Protein AF-A0A7X6UE21-F1 (afdb_monomer)

pLDDT: mean 79.79, std 15.11, range [31.31, 94.75]

Mean predicted aligned error: 18.23 Å

Secondary structure (DSSP, 8-state):
-HHHHHHHT-----TT----HHHHHHHHTT-S-GGGT-SSPPPTTS-BTTTTBSPPPPHHHHHHTT------S-------TT----S-------HHHHHHHHT----HHHHHHHHHHHHHHHHHHGGGGGS--TTS---S-SS-----PPPP--PPPPPHHHHHTT-SSEETTEE-------

Radius of gyration: 27.95 Å; Cα contacts (8 Å, |Δi|>4): 60; chains: 1; bounding box: 53×53×71 Å

Sequence (182 aa):
GFMLKAFQYGAPPHGGFAFGLDRLVMILAAQPSLRDVIAFPKIKDASDPMTDAPSLVDRQQLDELGIRLVTEPDSPKTTGPADRPQGRRLVEIDLKKLEAQSRLSLSPDEEAKARGQLSELIALAGALDAVDTGDTPPVFSSSDARNIHLTDRDDRPPTIEEIFRNAPAERDGFFLVPPVVE

Foldseek 3Di:
DVVVVVCVVPDPPCVPPCCDPLNVVCVVVVPPDSVVRDPFDQDPVRATPVVRPPDDDDPVVCVVVVHDDPDDPDDPPDDPLPDDPPDQPQDDDDVVVVCVVVVHDDDPVRSVVCVVVVNVVVVVVSVCVPDDCSPPDDDPDPDDDDDDDDDDDPDDDDDLCRVCVPQPDDDPSDRDDDDDDD

Structure (mmCIF, N/CA/C/O backbone):
data_AF-A0A7X6UE21-F1
#
_entry.id   AF-A0A7X6UE21-F1
#
loop_
_atom_site.group_PDB
_atom_site.id
_atom_site.type_symbol
_atom_site.label_atom_id
_atom_site.label_alt_id
_atom_site.label_comp_id
_atom_site.label_asym_id
_atom_site.label_entity_id
_atom_site.label_seq_id
_atom_site.pdbx_PDB_ins_code
_atom_site.Cartn_x
_atom_site.Cartn_y
_atom_site.Cartn_z
_atom_site.occupancy
_atom_site.B_iso_or_equiv
_atom_site.auth_seq_id
_atom_site.auth_comp_id
_atom_site.auth_asym_id
_atom_site.auth_atom_id
_atom_site.pdbx_PDB_model_num
ATOM 1 N N . GLY A 1 1 ? -10.586 17.238 -23.800 1.00 62.84 1 GLY A N 1
ATOM 2 C CA . GLY A 1 1 ? -10.022 16.197 -24.689 1.00 62.84 1 GLY A CA 1
ATOM 3 C C . GLY A 1 1 ? -10.967 15.884 -25.839 1.00 62.84 1 GLY A C 1
ATOM 4 O O . GLY A 1 1 ? -12.177 16.005 -25.662 1.00 62.84 1 GLY A O 1
ATOM 5 N N . PHE A 1 2 ? -10.437 15.492 -27.005 1.00 70.44 2 PHE A N 1
ATOM 6 C CA . PHE A 1 2 ? -11.232 15.227 -28.218 1.00 70.44 2 PHE A CA 1
ATOM 7 C C . PHE A 1 2 ? -12.314 14.151 -28.003 1.00 70.44 2 PHE A C 1
ATOM 9 O O . PHE A 1 2 ? -13.421 14.290 -28.510 1.00 70.44 2 PHE A O 1
ATOM 16 N N . MET A 1 3 ? -12.027 13.133 -27.184 1.00 70.25 3 MET A N 1
ATOM 17 C CA . MET A 1 3 ? -12.947 12.031 -26.888 1.00 70.25 3 MET A CA 1
ATOM 18 C C . MET A 1 3 ? -14.175 12.486 -26.082 1.00 70.25 3 MET A C 1
ATOM 20 O O . MET A 1 3 ? -15.297 12.122 -26.412 1.00 70.25 3 MET A O 1
ATOM 24 N N . LEU A 1 4 ? -13.993 13.358 -25.081 1.00 74.12 4 LEU A N 1
ATOM 25 C CA . LEU A 1 4 ? -15.108 13.952 -24.325 1.00 74.12 4 LEU A CA 1
ATOM 26 C C . LEU A 1 4 ? -15.981 14.841 -25.214 1.00 74.12 4 LEU A C 1
ATOM 28 O O . LEU A 1 4 ? -17.200 14.838 -25.082 1.00 74.12 4 LEU A O 1
ATOM 32 N N . LYS A 1 5 ? -15.365 15.570 -26.153 1.00 75.44 5 LYS A N 1
ATOM 33 C CA . LYS A 1 5 ? -16.096 16.357 -27.151 1.00 75.44 5 LYS A CA 1
ATOM 34 C C . LYS A 1 5 ? -16.856 15.453 -28.128 1.00 75.44 5 LYS A C 1
ATOM 36 O O . LYS A 1 5 ? -17.990 15.759 -28.459 1.00 75.44 5 LYS A O 1
ATOM 41 N N . ALA A 1 6 ? -16.277 14.321 -28.537 1.00 76.69 6 ALA A N 1
ATOM 42 C CA . ALA A 1 6 ? -16.954 13.321 -29.363 1.00 76.69 6 ALA A CA 1
ATOM 43 C C . ALA A 1 6 ? -18.191 12.739 -28.656 1.00 76.69 6 ALA A C 1
ATOM 45 O O . ALA A 1 6 ? -19.251 12.645 -29.265 1.00 76.69 6 ALA A O 1
ATOM 46 N N . PHE A 1 7 ? -18.095 12.446 -27.354 1.00 77.75 7 PHE A N 1
ATOM 47 C CA . PHE A 1 7 ? -19.234 11.963 -26.568 1.00 77.75 7 PHE A CA 1
ATOM 48 C C . PHE A 1 7 ? -20.366 12.988 -26.409 1.00 77.75 7 PHE A C 1
ATOM 50 O O . PHE A 1 7 ? -21.515 12.579 -26.259 1.00 77.75 7 PHE A O 1
ATOM 57 N N . GLN A 1 8 ? -20.093 14.295 -26.507 1.00 82.50 8 GLN A N 1
ATOM 58 C CA . GLN A 1 8 ? -21.149 15.322 -26.528 1.00 82.50 8 GLN A CA 1
ATOM 59 C C . GLN A 1 8 ? -22.037 15.232 -27.778 1.00 82.50 8 GLN A C 1
ATOM 61 O O . GLN A 1 8 ? -23.197 15.628 -27.723 1.00 82.50 8 GLN A O 1
ATOM 66 N N . TYR A 1 9 ? -21.527 14.680 -28.885 1.00 81.06 9 TYR A N 1
ATOM 67 C CA . TYR A 1 9 ? -22.322 14.397 -30.087 1.00 81.06 9 TYR A CA 1
ATOM 68 C C . TYR A 1 9 ? -23.107 13.075 -29.989 1.00 81.06 9 TYR A C 1
ATOM 70 O O . TYR A 1 9 ? -23.819 12.714 -30.923 1.00 81.06 9 TYR A O 1
ATOM 78 N N . GLY A 1 10 ? -23.008 12.376 -28.853 1.00 79.38 10 GLY A N 1
ATOM 79 C CA . GLY A 1 10 ? -23.628 11.081 -28.605 1.00 79.38 10 GLY A CA 1
ATOM 80 C C . GLY A 1 10 ? -22.694 9.916 -28.927 1.00 79.38 10 GLY A C 1
ATOM 81 O O . GLY A 1 10 ? -21.949 9.929 -29.907 1.00 79.38 10 GLY A O 1
ATOM 82 N N . ALA A 1 11 ? -22.741 8.877 -28.091 1.00 75.88 11 ALA A N 1
ATOM 83 C CA . ALA A 1 11 ? -22.113 7.607 -28.428 1.00 75.88 11 ALA A CA 1
ATOM 84 C C . ALA A 1 11 ? -22.918 6.941 -29.561 1.00 75.88 11 ALA A C 1
ATOM 86 O O . ALA A 1 11 ? -24.151 6.908 -29.483 1.00 75.88 11 ALA A O 1
ATOM 87 N N . PRO A 1 12 ? -22.267 6.399 -30.607 1.00 69.94 12 PRO A N 1
ATOM 88 C CA . PRO A 1 12 ? -22.976 5.650 -31.636 1.00 69.94 12 PRO A CA 1
ATOM 89 C C . PRO A 1 12 ? -23.734 4.476 -30.993 1.00 69.94 12 PRO A C 1
ATOM 91 O O . PRO A 1 12 ? -23.240 3.916 -30.009 1.00 69.94 12 PRO A O 1
ATOM 94 N N . PRO A 1 13 ? -24.913 4.084 -31.513 1.00 69.06 13 PRO A N 1
ATOM 95 C CA . PRO A 1 13 ? -25.720 3.002 -30.955 1.00 69.06 13 PRO A CA 1
ATOM 96 C C . PRO A 1 13 ? -24.996 1.662 -31.133 1.00 69.06 13 PRO A C 1
ATOM 98 O O . PRO A 1 13 ? -25.223 0.925 -32.087 1.00 69.06 13 PRO A O 1
ATOM 101 N N . HIS A 1 14 ? -24.083 1.358 -30.214 1.00 72.12 14 HIS A N 1
ATOM 102 C CA . HIS A 1 14 ? -23.234 0.173 -30.273 1.00 72.12 14 HIS A CA 1
ATOM 103 C C . HIS A 1 14 ? -23.894 -1.048 -29.616 1.00 72.12 14 HIS A C 1
ATOM 105 O O . HIS A 1 14 ? -23.356 -2.146 -29.699 1.00 72.12 14 HIS A O 1
ATOM 111 N N . GLY A 1 15 ? -25.041 -0.886 -28.938 1.00 70.56 15 GLY A N 1
ATOM 112 C CA . GLY A 1 15 ? -25.796 -1.997 -28.336 1.00 70.56 15 GLY A CA 1
ATOM 113 C C . GLY A 1 15 ? -24.999 -2.822 -27.317 1.00 70.56 15 GLY A C 1
ATOM 114 O O . GLY A 1 15 ? -25.263 -4.004 -27.148 1.00 70.56 15 GLY A O 1
ATOM 115 N N . GLY A 1 16 ? -23.983 -2.223 -26.686 1.00 72.75 16 GLY A N 1
ATOM 116 C CA . GLY A 1 16 ? -23.025 -2.923 -25.817 1.00 72.75 16 GLY A CA 1
ATOM 117 C C . GLY A 1 16 ? -21.858 -3.618 -26.538 1.00 72.75 16 GLY A C 1
ATOM 118 O O . GLY A 1 16 ? -20.953 -4.110 -25.875 1.00 72.75 16 GLY A O 1
ATOM 119 N N . PHE A 1 17 ? -21.812 -3.604 -27.873 1.00 71.50 17 PHE A N 1
ATOM 120 C CA . PHE A 1 17 ? -20.770 -4.254 -28.672 1.00 71.50 17 PHE A CA 1
ATOM 121 C C . PHE A 1 17 ? -19.771 -3.244 -29.253 1.00 71.50 17 PHE A C 1
ATOM 123 O O . PHE A 1 17 ? -20.050 -2.548 -30.226 1.00 71.50 17 PHE A O 1
ATOM 130 N N . ALA A 1 18 ? -18.562 -3.191 -28.691 1.00 72.94 18 ALA A N 1
ATOM 131 C CA . ALA A 1 18 ? -17.463 -2.373 -29.204 1.00 72.94 18 ALA A CA 1
ATOM 132 C C . ALA A 1 18 ? -16.534 -3.202 -30.114 1.00 72.94 18 ALA A C 1
ATOM 134 O O . ALA A 1 18 ? -15.452 -3.616 -29.705 1.00 72.94 18 ALA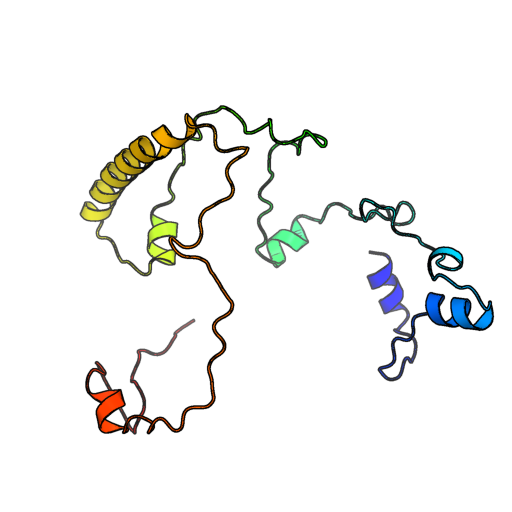 A O 1
ATO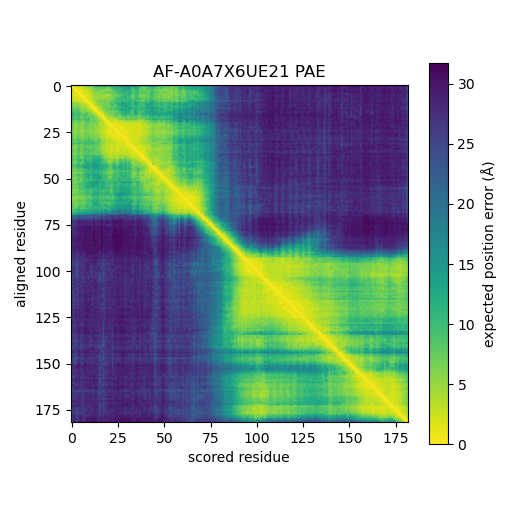M 135 N N . PHE A 1 19 ? -16.952 -3.466 -31.359 1.00 71.94 19 PHE A N 1
ATOM 136 C CA . PHE A 1 19 ? -16.143 -4.243 -32.318 1.00 71.94 19 PHE A CA 1
ATOM 137 C C . PHE A 1 19 ? -14.890 -3.492 -32.810 1.00 71.94 19 PHE A C 1
ATOM 139 O O . PHE A 1 19 ? -13.914 -4.126 -33.210 1.00 71.94 19 PHE A O 1
ATOM 146 N N . GLY A 1 20 ? -14.885 -2.158 -32.714 1.00 81.38 20 GLY A N 1
ATOM 147 C CA . GLY A 1 20 ? -13.799 -1.286 -33.170 1.00 81.38 20 GLY A CA 1
ATOM 148 C C . GLY A 1 20 ? -13.824 -1.087 -34.688 1.00 81.38 20 GLY A C 1
ATOM 149 O O . GLY A 1 20 ? -13.786 -2.053 -35.449 1.00 81.38 20 GLY A O 1
ATOM 150 N N . LEU A 1 21 ? -13.877 0.170 -35.139 1.00 81.56 21 LEU A N 1
ATOM 151 C CA . LEU A 1 21 ? -13.934 0.505 -36.566 1.00 81.56 21 LEU A CA 1
ATOM 152 C C . LEU A 1 21 ? -12.722 -0.050 -37.324 1.00 81.56 21 LEU A C 1
ATOM 154 O O . LEU A 1 21 ? -12.889 -0.667 -38.371 1.00 81.56 21 LEU A O 1
ATOM 158 N N . ASP A 1 22 ? -11.523 0.085 -36.756 1.00 86.62 22 ASP A N 1
ATOM 159 C CA . ASP A 1 22 ? -10.284 -0.391 -37.376 1.00 86.62 22 ASP A CA 1
ATOM 160 C C . ASP A 1 22 ? -10.307 -1.911 -37.593 1.00 86.62 22 ASP A C 1
ATOM 162 O O . ASP A 1 22 ? -9.859 -2.399 -38.625 1.00 86.62 22 ASP A O 1
ATOM 166 N N . ARG A 1 23 ? -10.897 -2.679 -36.662 1.00 86.25 23 ARG A N 1
ATOM 167 C CA . ARG A 1 23 ? -11.044 -4.138 -36.805 1.00 86.25 23 ARG A CA 1
ATOM 168 C C . ARG A 1 23 ? -12.065 -4.515 -37.871 1.00 86.25 23 ARG A C 1
ATOM 170 O O . ARG A 1 23 ? -11.826 -5.465 -38.611 1.00 86.25 23 ARG A O 1
ATOM 177 N N . LEU A 1 24 ? -13.175 -3.782 -37.971 1.00 87.12 24 LEU A N 1
ATOM 178 C CA . LEU A 1 24 ? -14.147 -3.990 -39.045 1.00 87.12 24 LEU A CA 1
ATOM 179 C C . LEU A 1 24 ? -13.498 -3.731 -40.412 1.00 87.12 24 LEU A C 1
ATOM 181 O O . LEU A 1 24 ? -13.612 -4.559 -41.311 1.00 87.12 24 LEU A O 1
ATOM 185 N N . VAL A 1 25 ? -12.764 -2.625 -40.547 1.00 89.62 25 VAL A N 1
ATOM 186 C CA . VAL A 1 25 ? -12.040 -2.278 -41.777 1.00 89.62 25 VAL A CA 1
ATOM 187 C C . VAL A 1 25 ? -10.955 -3.309 -42.094 1.00 89.62 25 VAL A C 1
ATOM 189 O O . VAL A 1 25 ? -10.839 -3.710 -43.246 1.00 89.62 25 VAL A O 1
ATOM 192 N N . MET A 1 26 ? -10.222 -3.809 -41.093 1.00 93.31 26 MET A N 1
ATOM 193 C CA . MET A 1 26 ? -9.223 -4.874 -41.263 1.00 93.31 26 MET A CA 1
ATOM 194 C C . MET A 1 26 ? -9.822 -6.123 -41.917 1.00 93.31 26 MET A C 1
ATOM 196 O O . MET A 1 26 ? -9.246 -6.668 -42.857 1.00 93.31 26 MET A O 1
ATOM 200 N N . ILE A 1 27 ? -10.994 -6.552 -41.434 1.00 90.50 27 ILE A N 1
ATOM 201 C CA . ILE A 1 27 ? -11.711 -7.723 -41.951 1.00 90.50 27 ILE A CA 1
ATOM 202 C C . ILE A 1 27 ? -12.214 -7.454 -43.373 1.00 90.50 27 ILE A C 1
ATOM 204 O O . ILE A 1 27 ? -12.014 -8.285 -44.255 1.00 90.50 27 ILE A O 1
ATOM 208 N N . LEU A 1 28 ? -12.824 -6.288 -43.613 1.00 92.75 28 LEU A N 1
ATOM 209 C CA . LEU A 1 28 ? -13.344 -5.910 -44.933 1.00 92.75 28 LEU A CA 1
ATOM 210 C C . LEU A 1 28 ? -12.234 -5.763 -45.985 1.00 92.75 28 LEU A C 1
ATOM 212 O O . LEU A 1 28 ? -12.444 -6.099 -47.147 1.00 92.75 28 LEU A O 1
ATOM 216 N N . ALA A 1 29 ? -11.057 -5.288 -45.580 1.00 92.94 29 ALA A N 1
ATOM 217 C CA . ALA A 1 29 ? -9.889 -5.116 -46.437 1.00 92.94 29 ALA A CA 1
ATOM 218 C C . ALA A 1 29 ? -8.984 -6.363 -46.495 1.00 92.94 29 ALA A C 1
ATOM 220 O O . ALA A 1 29 ? -7.933 -6.312 -47.133 1.00 92.94 29 ALA A O 1
ATOM 221 N N . ALA A 1 30 ? -9.360 -7.461 -45.826 1.00 92.62 30 ALA A N 1
ATOM 222 C CA . ALA A 1 30 ? -8.589 -8.704 -45.728 1.00 92.62 30 ALA A CA 1
ATOM 223 C C . ALA A 1 30 ? -7.114 -8.497 -45.321 1.00 92.62 30 ALA A C 1
ATOM 225 O O . ALA A 1 30 ? -6.215 -9.164 -45.836 1.00 92.62 30 ALA A O 1
ATOM 226 N N . GLN A 1 31 ? -6.856 -7.556 -44.408 1.00 93.81 31 GLN A N 1
ATOM 227 C CA . GLN A 1 31 ? -5.501 -7.258 -43.944 1.00 93.81 31 GLN A CA 1
ATOM 228 C C . GLN A 1 31 ? -5.096 -8.178 -42.780 1.00 93.81 31 GLN A C 1
ATOM 230 O O . GLN A 1 31 ? -5.911 -8.442 -41.892 1.00 93.81 31 GLN A O 1
ATOM 235 N N . PRO A 1 32 ? -3.842 -8.667 -42.747 1.00 89.44 32 PRO A N 1
ATOM 236 C CA . PRO A 1 32 ? -3.374 -9.602 -41.721 1.00 89.44 32 PRO A CA 1
ATOM 237 C C . PRO A 1 32 ? -3.089 -8.927 -40.372 1.00 89.44 32 PRO A C 1
ATOM 239 O O . PRO A 1 32 ? -2.986 -9.610 -39.353 1.00 89.44 32 PRO A O 1
ATOM 242 N N . SER A 1 33 ? -2.939 -7.600 -40.346 1.00 88.50 33 SER A N 1
ATOM 243 C CA . SER A 1 33 ? -2.590 -6.843 -39.150 1.00 88.50 33 SER A CA 1
ATOM 244 C C . SER A 1 33 ? -3.396 -5.550 -39.047 1.00 88.50 33 SER A C 1
ATOM 246 O O . SER A 1 33 ? -3.567 -4.802 -40.006 1.00 88.50 33 SER A O 1
ATOM 248 N N . LEU A 1 34 ? -3.834 -5.242 -37.824 1.00 86.31 34 LEU A N 1
ATOM 249 C CA . LEU A 1 34 ? -4.568 -4.014 -37.508 1.00 86.31 34 LEU A CA 1
ATOM 250 C C . LEU A 1 34 ? -3.719 -2.760 -37.762 1.00 86.31 34 LEU A C 1
ATOM 252 O O . LEU A 1 34 ? -4.257 -1.692 -38.037 1.00 86.31 34 LEU A O 1
ATOM 256 N N . ARG A 1 35 ? -2.386 -2.892 -37.689 1.00 84.31 35 ARG A N 1
ATOM 257 C CA . ARG A 1 35 ? -1.446 -1.789 -37.945 1.00 84.31 35 ARG A CA 1
ATOM 258 C C . ARG A 1 35 ? -1.521 -1.270 -39.379 1.00 84.31 35 ARG A C 1
ATOM 260 O O . ARG A 1 35 ? -1.150 -0.126 -39.601 1.00 84.31 35 ARG A O 1
ATOM 267 N N . ASP A 1 36 ? -2.017 -2.085 -40.306 1.00 83.44 36 ASP A N 1
ATOM 268 C CA . ASP A 1 36 ? -2.088 -1.742 -41.728 1.00 83.44 36 ASP A CA 1
ATOM 269 C C . ASP A 1 36 ? -3.354 -0.937 -42.067 1.00 83.44 36 ASP A C 1
ATOM 271 O O . ASP A 1 36 ? -3.475 -0.402 -43.166 1.00 83.44 36 ASP A O 1
ATOM 275 N N . VAL A 1 37 ? -4.301 -0.839 -41.125 1.00 86.06 37 VAL A N 1
ATOM 276 C CA . VAL A 1 37 ? -5.589 -0.149 -41.311 1.00 86.06 37 VAL A CA 1
ATOM 277 C C . VAL A 1 37 ? -5.902 0.896 -40.242 1.00 86.06 37 VAL A C 1
ATOM 279 O O . VAL A 1 37 ? -6.820 1.690 -40.432 1.00 86.06 37 VAL A O 1
ATOM 282 N N . ILE A 1 38 ? -5.174 0.905 -39.121 1.00 85.81 38 ILE A N 1
ATOM 283 C CA . ILE A 1 38 ? -5.408 1.865 -38.042 1.00 85.81 38 ILE A CA 1
ATOM 284 C C . ILE A 1 38 ? -5.076 3.284 -38.510 1.00 85.81 38 ILE A C 1
ATOM 286 O O . ILE A 1 38 ? -3.954 3.576 -38.921 1.00 85.81 38 ILE A O 1
ATOM 290 N N . ALA A 1 39 ? -6.052 4.186 -38.419 1.00 76.62 39 ALA A N 1
ATOM 291 C CA . ALA A 1 39 ? -5.863 5.573 -38.850 1.00 76.62 39 ALA A CA 1
ATOM 292 C C . ALA A 1 39 ? -4.928 6.362 -37.911 1.00 76.62 39 ALA A C 1
ATOM 294 O O . ALA A 1 39 ? -4.247 7.288 -38.347 1.00 76.62 39 ALA A O 1
ATOM 295 N N . PHE A 1 40 ? -4.878 5.975 -36.629 1.00 75.25 40 PHE A N 1
ATOM 296 C CA . PHE A 1 40 ? -4.103 6.641 -35.576 1.00 75.25 40 PHE A CA 1
ATOM 297 C C . PHE A 1 40 ? -3.194 5.634 -34.850 1.00 75.25 40 PHE A C 1
ATOM 299 O O . PHE A 1 40 ? -3.551 5.109 -33.790 1.00 75.25 40 PHE A O 1
ATOM 306 N N . PRO A 1 41 ? -2.034 5.281 -35.430 1.00 73.06 41 PRO A N 1
ATOM 307 C CA . PRO A 1 41 ? -1.123 4.332 -34.812 1.00 73.06 41 PRO A CA 1
ATOM 308 C C . PRO A 1 41 ? -0.432 4.957 -33.596 1.00 73.06 41 PRO A C 1
ATOM 310 O O . PRO A 1 41 ? 0.266 5.964 -33.707 1.00 73.06 41 PRO A O 1
ATOM 313 N N . LYS A 1 42 ? -0.545 4.301 -32.438 1.00 78.00 42 LYS A N 1
ATOM 314 C CA . LYS A 1 42 ? 0.367 4.566 -31.319 1.00 78.00 42 LYS A CA 1
ATOM 315 C C . LYS A 1 42 ? 1.772 4.105 -31.695 1.00 78.00 42 LYS A C 1
ATOM 317 O O . LYS A 1 42 ? 1.951 2.969 -32.146 1.00 78.00 42 LYS A O 1
ATOM 322 N N . ILE A 1 43 ? 2.762 4.973 -31.504 1.00 80.44 43 ILE A N 1
ATOM 323 C CA . ILE A 1 43 ? 4.165 4.605 -31.707 1.00 80.44 43 ILE A CA 1
ATOM 324 C C . ILE A 1 43 ? 4.664 3.730 -30.549 1.00 80.44 43 ILE A C 1
ATOM 326 O O . ILE A 1 43 ? 3.968 3.541 -29.550 1.00 80.44 43 ILE A O 1
ATOM 330 N N . LYS A 1 44 ? 5.852 3.130 -30.703 1.00 75.69 44 LYS A N 1
ATOM 331 C CA . LYS A 1 44 ? 6.407 2.157 -29.739 1.00 75.69 44 LYS A CA 1
ATOM 332 C C . LYS A 1 44 ? 6.490 2.699 -28.309 1.00 75.69 44 LYS A C 1
ATOM 334 O O . LYS A 1 44 ? 6.333 1.923 -27.375 1.00 75.69 44 LYS A O 1
ATOM 339 N N . ASP A 1 45 ? 6.626 4.012 -28.168 1.00 77.62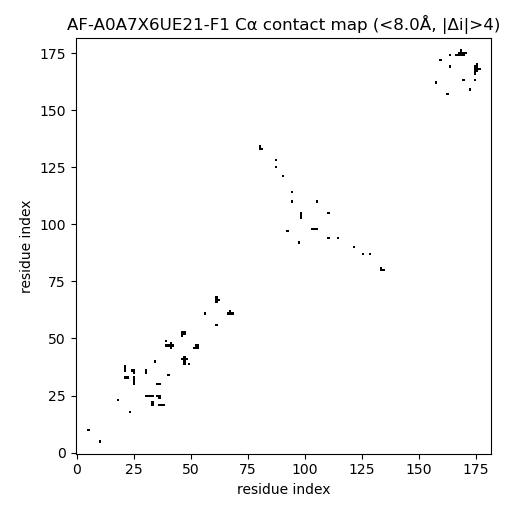 45 ASP A N 1
ATOM 340 C CA . ASP A 1 45 ? 6.711 4.705 -26.882 1.00 77.62 45 ASP A CA 1
ATOM 341 C C . ASP A 1 45 ? 5.322 5.087 -26.324 1.00 77.62 45 ASP A C 1
ATOM 343 O O . ASP A 1 45 ? 5.195 5.974 -25.486 1.00 77.62 45 ASP A O 1
ATOM 347 N N . ALA A 1 46 ? 4.258 4.434 -26.812 1.00 76.25 46 ALA A N 1
ATOM 348 C CA . ALA A 1 46 ? 2.846 4.613 -26.446 1.00 76.25 46 ALA A CA 1
ATOM 349 C C . ALA A 1 46 ? 2.241 6.006 -26.711 1.00 76.25 46 ALA A C 1
ATOM 351 O O . ALA A 1 46 ? 1.042 6.219 -26.459 1.00 76.25 46 ALA A O 1
ATOM 352 N N . SER A 1 47 ? 3.025 6.922 -27.276 1.00 78.88 47 SER A N 1
ATOM 353 C CA . SER A 1 47 ? 2.567 8.233 -27.706 1.00 78.88 47 SER A CA 1
ATOM 354 C C . SER A 1 47 ? 1.776 8.171 -29.015 1.00 78.88 47 SER A C 1
ATOM 356 O O . SER A 1 47 ? 1.920 7.261 -29.836 1.00 78.88 47 SER A O 1
ATOM 358 N N . ASP A 1 48 ? 0.868 9.125 -29.171 1.00 77.75 48 ASP A N 1
ATOM 359 C CA . ASP A 1 48 ? 0.060 9.343 -30.364 1.00 77.75 48 ASP A CA 1
ATOM 360 C C . ASP A 1 48 ? 0.354 10.759 -30.893 1.00 77.75 48 ASP A C 1
ATOM 362 O O . ASP A 1 48 ? -0.151 11.737 -30.332 1.00 77.75 48 ASP A O 1
ATOM 366 N N . PRO A 1 49 ? 1.170 10.881 -31.959 1.00 72.44 49 PRO A N 1
ATOM 367 C CA . PRO A 1 49 ? 1.573 12.170 -32.523 1.00 72.44 49 PRO A CA 1
ATOM 368 C C . PRO A 1 49 ? 0.408 13.019 -33.044 1.00 72.44 49 PRO A C 1
ATOM 370 O O . PRO A 1 49 ? 0.543 14.233 -33.158 1.00 72.44 49 PRO A O 1
ATOM 373 N N . MET A 1 50 ? -0.729 12.400 -33.380 1.00 74.00 50 MET A N 1
ATOM 374 C CA . MET A 1 50 ? -1.889 13.108 -33.930 1.00 74.00 50 MET A CA 1
ATOM 375 C C . MET A 1 50 ? -2.743 13.764 -32.845 1.00 74.00 50 MET A C 1
ATOM 377 O O . MET A 1 50 ? -3.480 14.708 -33.132 1.00 74.00 50 MET A O 1
ATOM 381 N N . THR A 1 51 ? -2.664 13.267 -31.608 1.00 73.00 51 THR A N 1
ATOM 382 C CA . THR A 1 51 ? -3.443 13.774 -30.470 1.00 73.00 51 THR A CA 1
ATOM 383 C C . THR A 1 51 ? -2.582 14.389 -29.367 1.00 73.00 51 THR A C 1
ATOM 385 O O . THR A 1 51 ? -3.134 14.788 -28.342 1.00 73.00 51 THR A O 1
ATOM 388 N N . ASP A 1 52 ? -1.264 14.488 -29.586 1.00 71.81 52 ASP A N 1
ATOM 389 C CA . ASP A 1 52 ? -0.263 14.955 -28.612 1.00 71.81 52 ASP A CA 1
ATOM 390 C C . ASP A 1 52 ? -0.402 14.242 -27.253 1.00 71.81 52 ASP A C 1
ATOM 392 O O . ASP A 1 52 ? -0.316 14.831 -26.176 1.00 71.81 52 ASP A O 1
ATOM 396 N N . ALA A 1 53 ? -0.711 12.941 -27.312 1.00 78.69 53 ALA A N 1
ATOM 397 C CA . ALA A 1 53 ? -0.894 12.100 -26.139 1.00 78.69 53 ALA A CA 1
ATOM 398 C C . ALA A 1 53 ? 0.372 11.262 -25.883 1.00 78.69 53 ALA A C 1
ATOM 400 O O . ALA A 1 53 ? 0.918 10.706 -26.838 1.00 78.69 53 ALA A O 1
ATOM 401 N N . PRO A 1 54 ? 0.807 11.069 -24.624 1.00 75.75 54 PRO A N 1
ATOM 402 C CA . PRO A 1 54 ? 0.204 11.594 -23.400 1.00 75.75 54 PRO A CA 1
ATOM 403 C C . PRO A 1 54 ? 0.442 13.103 -23.235 1.00 75.75 54 PRO A C 1
ATOM 405 O O . PRO A 1 54 ? 1.570 13.571 -23.343 1.00 75.75 54 PRO A O 1
ATOM 408 N N . SER A 1 55 ? -0.621 13.848 -22.926 1.00 77.38 55 SER A N 1
ATOM 409 C CA . SER A 1 55 ? -0.547 15.278 -22.621 1.00 77.38 55 SER A CA 1
ATOM 410 C C . SER A 1 55 ? -0.416 15.505 -21.114 1.00 77.38 55 SER A C 1
ATOM 412 O O . SER A 1 55 ? -0.818 14.659 -20.310 1.00 77.38 55 SER A O 1
ATOM 414 N N . LEU A 1 56 ? 0.073 16.681 -20.715 1.00 78.62 56 LEU A N 1
ATOM 415 C CA . LEU A 1 56 ? 0.044 17.106 -19.313 1.00 78.62 56 LEU A CA 1
ATOM 416 C C . LEU A 1 56 ? -1.407 17.202 -18.808 1.00 78.62 56 LEU A C 1
ATOM 418 O O . LEU A 1 56 ? -2.292 17.680 -19.521 1.00 78.62 56 LEU A O 1
ATOM 422 N N . VAL A 1 57 ? -1.643 16.726 -17.584 1.00 84.31 57 VAL A N 1
ATOM 423 C CA . VAL A 1 57 ? -2.945 16.807 -16.903 1.00 84.31 57 VAL A CA 1
ATOM 424 C C . VAL A 1 57 ? -3.058 18.160 -16.201 1.00 84.31 57 VAL A C 1
ATOM 426 O O . VAL A 1 57 ? -2.076 18.651 -15.641 1.00 84.31 57 VAL A O 1
ATOM 429 N N . ASP A 1 58 ? -4.244 18.766 -16.231 1.00 83.19 58 ASP A N 1
ATOM 430 C CA . ASP A 1 58 ? -4.484 20.042 -15.558 1.00 83.19 58 ASP A CA 1
ATOM 431 C C . ASP A 1 58 ? -4.475 19.889 -14.026 1.00 83.19 58 ASP A C 1
ATOM 433 O O . ASP A 1 58 ? -4.927 18.880 -13.479 1.00 83.19 58 ASP A O 1
ATOM 437 N N . ARG A 1 59 ? -3.986 20.913 -13.317 1.00 83.44 59 ARG A N 1
ATOM 438 C CA . ARG A 1 59 ? -3.882 20.909 -11.849 1.00 83.44 59 ARG A CA 1
ATOM 439 C C . ARG A 1 59 ? -5.237 20.769 -11.176 1.00 83.44 59 ARG A C 1
ATOM 441 O O . ARG A 1 59 ? -5.344 20.023 -10.213 1.00 83.44 59 ARG A O 1
ATOM 448 N N . GLN A 1 60 ? -6.268 21.406 -11.725 1.00 85.44 60 GLN A N 1
ATOM 449 C CA . GLN A 1 60 ? -7.615 21.314 -11.173 1.00 85.44 60 GLN A CA 1
ATOM 450 C C . GLN A 1 60 ? -8.111 19.857 -11.120 1.00 85.44 60 GLN A C 1
ATOM 452 O O . GLN A 1 60 ? -8.670 19.433 -10.114 1.00 85.44 60 GLN A O 1
ATOM 457 N N . GLN A 1 61 ? -7.844 19.062 -12.163 1.00 83.56 61 GLN A N 1
ATOM 458 C CA . GLN A 1 61 ? -8.242 17.650 -12.205 1.00 83.56 61 GLN A CA 1
ATOM 459 C C . GLN A 1 61 ? -7.458 16.795 -11.203 1.00 83.56 61 GLN A C 1
ATOM 461 O O . GLN A 1 61 ? -7.984 15.828 -10.657 1.00 83.56 61 GLN A O 1
ATOM 466 N N . LEU A 1 62 ? -6.191 17.139 -10.967 1.00 87.81 62 LEU A N 1
ATOM 467 C CA . LEU A 1 62 ? -5.346 16.467 -9.981 1.00 87.81 62 LEU A CA 1
ATOM 468 C C . LEU A 1 62 ? -5.820 16.758 -8.555 1.00 87.81 62 LEU A C 1
ATOM 470 O O . LEU A 1 62 ? -5.907 15.835 -7.746 1.00 87.81 62 LEU A O 1
ATOM 474 N N . ASP A 1 63 ? -6.185 18.010 -8.277 1.00 86.94 63 ASP A N 1
ATOM 475 C CA . ASP A 1 63 ? -6.716 18.439 -6.983 1.00 86.94 63 ASP A CA 1
ATOM 476 C C . ASP A 1 63 ? -8.077 17.787 -6.690 1.00 86.94 63 ASP A C 1
ATOM 478 O O . ASP A 1 63 ? -8.279 17.261 -5.596 1.00 86.94 63 ASP A O 1
ATOM 482 N N . GLU A 1 64 ? -8.979 17.737 -7.677 1.00 86.81 64 GLU A N 1
ATOM 483 C CA . GLU A 1 64 ? -10.280 17.055 -7.571 1.00 86.81 64 GLU A CA 1
ATOM 484 C C . GLU A 1 64 ? -10.137 15.559 -7.249 1.00 86.81 64 GLU A C 1
ATOM 486 O O . GLU A 1 64 ? -10.921 15.006 -6.479 1.00 86.81 64 GLU A O 1
ATOM 491 N N . LEU A 1 65 ? -9.124 14.900 -7.816 1.00 88.06 65 LEU A N 1
ATOM 492 C CA . LEU A 1 65 ? -8.861 13.477 -7.594 1.00 88.06 65 LEU A CA 1
ATOM 493 C C . LEU A 1 65 ? -7.980 13.209 -6.362 1.00 88.06 65 LEU A C 1
ATOM 495 O O . LEU A 1 65 ? -7.707 12.049 -6.050 1.00 88.06 65 LEU A O 1
ATOM 499 N N . GLY A 1 66 ? -7.498 14.250 -5.674 1.00 86.62 66 GLY A N 1
ATOM 500 C CA . GLY A 1 66 ? -6.537 14.120 -4.576 1.00 86.62 66 GLY A CA 1
ATOM 501 C C . GLY A 1 66 ? -5.188 13.526 -5.006 1.00 86.62 66 GLY A C 1
ATOM 502 O O . GLY A 1 66 ? -4.448 12.994 -4.17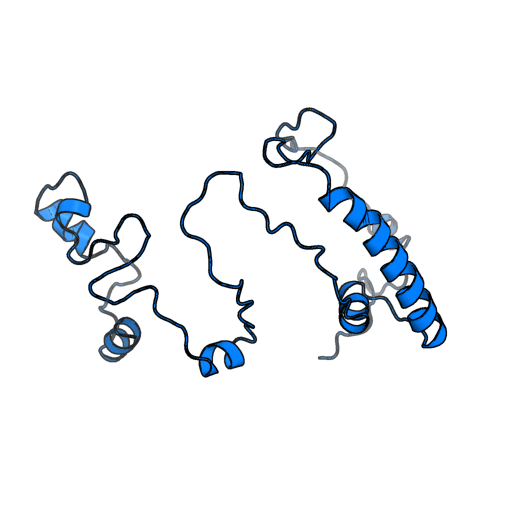6 1.00 86.62 66 GLY A O 1
ATOM 503 N N . ILE A 1 67 ? -4.858 13.590 -6.300 1.00 86.38 67 ILE A N 1
ATOM 504 C CA . ILE A 1 67 ? -3.635 13.027 -6.872 1.00 86.38 67 ILE A CA 1
ATOM 505 C C . ILE A 1 67 ? -2.535 14.077 -6.793 1.00 86.38 67 ILE A C 1
ATOM 507 O O . ILE A 1 67 ? -2.520 15.061 -7.527 1.00 86.38 67 ILE A O 1
ATOM 511 N N . ARG A 1 68 ? -1.545 13.838 -5.934 1.00 83.38 68 ARG A N 1
ATOM 512 C CA . ARG A 1 68 ? -0.323 14.639 -5.920 1.00 83.38 68 ARG A CA 1
ATOM 513 C C . ARG A 1 68 ? 0.684 14.035 -6.890 1.00 83.38 68 ARG A C 1
ATOM 515 O O . ARG A 1 68 ? 1.155 12.921 -6.670 1.00 83.38 68 ARG A O 1
ATOM 522 N N . LEU A 1 69 ? 1.043 14.779 -7.934 1.00 80.19 69 LEU A N 1
ATOM 523 C CA . LEU A 1 69 ? 2.167 14.399 -8.784 1.00 80.19 69 LEU A CA 1
ATOM 524 C C . LEU A 1 69 ? 3.450 14.445 -7.951 1.00 80.19 69 LEU A C 1
ATOM 526 O O . LEU A 1 69 ? 3.837 15.497 -7.439 1.00 80.19 69 LEU A O 1
ATOM 530 N N . VAL A 1 70 ? 4.097 13.294 -7.805 1.00 78.50 70 VAL A N 1
ATOM 531 C CA . VAL A 1 70 ? 5.478 13.227 -7.338 1.00 78.50 70 VAL A CA 1
ATOM 532 C C . VAL A 1 70 ? 6.325 13.491 -8.571 1.00 78.50 70 VAL A C 1
ATOM 534 O O . VAL A 1 70 ? 6.521 12.601 -9.392 1.00 78.50 70 VAL A O 1
ATOM 537 N N . THR A 1 71 ? 6.749 14.737 -8.759 1.00 56.78 71 THR A N 1
ATOM 538 C CA . THR A 1 71 ? 7.742 15.050 -9.785 1.00 56.78 71 THR A CA 1
ATOM 539 C C . THR A 1 71 ? 9.027 14.336 -9.380 1.00 56.78 71 THR A C 1
ATOM 541 O O . THR A 1 71 ? 9.692 14.757 -8.433 1.00 56.78 71 THR A O 1
ATOM 544 N N . GLU A 1 72 ? 9.373 13.239 -10.050 1.00 48.22 72 GLU A N 1
ATOM 545 C CA . GLU A 1 72 ? 10.782 12.867 -10.095 1.00 48.22 72 GLU A CA 1
ATOM 546 C C . GLU A 1 72 ? 11.500 13.979 -10.874 1.00 48.22 72 GLU A C 1
ATOM 548 O O . GLU A 1 72 ? 10.986 14.406 -11.914 1.00 48.22 72 GLU A O 1
ATOM 553 N N . PRO A 1 73 ? 12.612 14.534 -10.362 1.00 41.66 73 PRO A N 1
ATOM 554 C CA . PRO A 1 73 ? 13.404 15.478 -11.139 1.00 41.66 73 PRO A CA 1
ATOM 555 C C . PRO A 1 73 ? 13.823 14.769 -12.429 1.00 41.66 73 PRO A C 1
ATOM 557 O O . PRO A 1 73 ? 14.419 13.705 -12.332 1.00 41.66 73 PRO A O 1
ATOM 560 N N . ASP A 1 74 ? 13.433 15.325 -13.583 1.00 39.91 74 ASP A N 1
ATOM 561 C CA . ASP A 1 74 ? 13.780 14.908 -14.950 1.00 39.91 74 ASP A CA 1
ATOM 562 C C . ASP A 1 74 ? 14.138 13.425 -15.109 1.00 39.91 74 ASP A C 1
ATOM 564 O O . ASP A 1 74 ? 15.275 13.030 -14.861 1.00 39.91 74 ASP A O 1
ATOM 568 N N . SER A 1 75 ? 13.207 12.603 -15.606 1.00 32.16 75 SER A N 1
ATOM 569 C CA . SER A 1 75 ? 13.545 11.245 -16.043 1.00 32.16 75 SER A CA 1
ATOM 570 C C . SER A 1 75 ? 14.754 11.305 -16.990 1.00 32.16 75 SER A C 1
ATOM 572 O O . SER A 1 75 ? 14.633 11.868 -18.088 1.00 32.16 75 SER A O 1
ATOM 574 N N . PRO A 1 76 ? 15.925 10.756 -16.612 1.00 35.12 76 PRO A N 1
ATOM 575 C CA . PRO A 1 76 ? 17.027 10.674 -17.539 1.00 35.12 76 PRO A CA 1
ATOM 576 C C . PRO A 1 76 ? 16.592 9.726 -18.652 1.00 35.12 76 PRO A C 1
ATOM 578 O O . PRO A 1 76 ? 15.980 8.678 -18.431 1.00 35.12 76 PRO A O 1
ATOM 581 N N . LYS A 1 77 ? 16.881 10.144 -19.883 1.00 33.31 77 LYS A N 1
ATOM 582 C CA . LYS A 1 77 ? 16.834 9.289 -21.065 1.00 33.31 77 LYS A CA 1
ATOM 583 C C . LYS A 1 77 ? 17.458 7.942 -20.724 1.00 33.31 77 LYS A C 1
ATOM 585 O O . LYS A 1 77 ? 18.521 7.920 -20.120 1.00 33.31 77 LYS A O 1
ATOM 590 N N . THR A 1 78 ? 16.813 6.873 -21.177 1.00 36.84 78 THR A N 1
ATOM 591 C CA . THR A 1 78 ? 17.277 5.484 -21.219 1.00 36.84 78 THR A CA 1
ATOM 592 C C . THR A 1 78 ? 18.792 5.342 -21.040 1.00 36.84 78 THR A C 1
ATOM 594 O O . THR A 1 78 ? 19.554 5.374 -22.007 1.00 36.84 78 THR A O 1
ATOM 597 N N . THR A 1 79 ? 19.238 5.172 -19.804 1.00 31.31 79 THR A N 1
ATOM 598 C CA . THR A 1 79 ? 20.565 4.661 -19.484 1.00 31.31 79 THR A CA 1
ATOM 599 C C . THR A 1 79 ? 20.368 3.278 -18.882 1.00 31.31 79 THR A C 1
ATOM 601 O O . THR A 1 79 ? 19.364 3.003 -18.228 1.00 31.31 79 THR A O 1
ATOM 604 N N . GLY A 1 80 ? 21.271 2.355 -19.220 1.00 35.50 80 GLY A N 1
ATOM 605 C CA . GLY A 1 80 ? 21.282 0.999 -18.675 1.00 35.50 80 GLY A CA 1
ATOM 606 C C . GLY A 1 80 ? 21.423 0.982 -17.142 1.00 35.50 80 GLY A C 1
ATOM 607 O O . GLY A 1 80 ? 21.276 2.018 -16.502 1.00 35.50 80 GLY A O 1
ATOM 608 N N . PRO A 1 81 ? 21.739 -0.170 -16.530 1.00 36.66 81 PRO A N 1
ATOM 609 C CA . PRO A 1 81 ? 21.662 -0.387 -15.077 1.00 36.66 81 PRO A CA 1
ATOM 610 C C . PRO A 1 81 ? 22.647 0.422 -14.191 1.00 36.66 81 PRO A C 1
ATOM 612 O O . PRO A 1 81 ? 22.982 -0.014 -13.098 1.00 36.66 81 PRO A O 1
ATOM 615 N N . ALA A 1 82 ? 23.112 1.600 -14.612 1.00 38.88 82 ALA A N 1
ATOM 616 C CA . ALA A 1 82 ? 24.231 2.320 -14.012 1.00 38.88 82 ALA A CA 1
ATOM 617 C C . ALA A 1 82 ? 23.933 3.765 -13.564 1.00 38.88 82 ALA A C 1
ATOM 619 O O . ALA A 1 82 ? 24.882 4.514 -13.357 1.00 38.88 82 ALA A O 1
ATOM 620 N N . ASP A 1 83 ? 22.672 4.178 -13.394 1.00 39.34 83 ASP A N 1
ATOM 621 C CA . ASP A 1 83 ? 22.372 5.545 -12.930 1.00 39.34 83 ASP A CA 1
ATOM 622 C C . ASP A 1 83 ? 21.358 5.559 -11.775 1.00 39.34 83 ASP A C 1
ATOM 624 O O . ASP A 1 83 ? 20.187 5.904 -11.919 1.00 39.34 83 ASP A O 1
ATOM 628 N N . ARG A 1 84 ? 21.810 5.127 -10.589 1.00 47.69 84 ARG A N 1
ATOM 629 C CA . ARG A 1 84 ? 21.171 5.526 -9.327 1.00 47.69 84 ARG A CA 1
ATOM 630 C C . ARG A 1 84 ? 21.840 6.818 -8.861 1.00 47.69 84 ARG A C 1
ATOM 632 O O . ARG A 1 84 ? 23.071 6.849 -8.803 1.00 47.69 84 ARG A O 1
ATOM 639 N N . PRO A 1 85 ? 21.081 7.858 -8.473 1.00 41.41 85 PRO A N 1
ATOM 640 C CA . PRO A 1 85 ? 21.675 9.078 -7.952 1.00 41.41 85 PRO A CA 1
ATOM 641 C C . PRO A 1 85 ? 22.472 8.757 -6.679 1.00 41.41 85 PRO A C 1
ATOM 643 O O . PRO A 1 85 ? 21.904 8.419 -5.642 1.00 41.41 85 PRO A O 1
ATOM 646 N N . GLN A 1 86 ? 23.802 8.865 -6.763 1.00 45.59 86 GLN A N 1
ATOM 647 C CA . GLN A 1 86 ? 24.717 8.825 -5.620 1.00 45.59 86 GLN A CA 1
ATOM 648 C C . GLN A 1 86 ? 24.566 10.123 -4.821 1.00 45.59 86 GLN A C 1
ATOM 650 O O . GLN A 1 86 ? 25.355 11.058 -4.924 1.00 45.59 86 GLN A O 1
ATOM 655 N N . GLY A 1 87 ? 23.497 10.203 -4.042 1.00 47.03 87 GLY A N 1
ATOM 656 C CA . GLY A 1 87 ? 23.227 11.310 -3.145 1.00 47.03 87 GLY A CA 1
ATOM 657 C C . GLY A 1 87 ? 22.493 10.773 -1.937 1.00 47.03 87 GLY A C 1
ATOM 658 O O . GLY A 1 87 ? 21.416 10.205 -2.074 1.00 47.03 87 GLY A O 1
ATOM 659 N N . ARG A 1 88 ? 23.095 10.935 -0.757 1.00 50.59 88 ARG A N 1
ATOM 660 C CA . ARG A 1 88 ? 22.536 10.544 0.540 1.00 50.59 88 ARG A CA 1
ATOM 661 C C . ARG A 1 88 ? 21.148 11.181 0.677 1.00 50.59 88 ARG A C 1
ATOM 663 O O . ARG A 1 88 ? 21.044 12.369 0.985 1.00 50.59 88 ARG A O 1
ATOM 670 N N . ARG A 1 89 ? 20.084 10.433 0.372 1.00 55.50 89 ARG A N 1
ATOM 671 C CA . ARG A 1 89 ? 18.715 10.951 0.416 1.00 55.50 89 ARG A CA 1
ATOM 672 C C . ARG A 1 89 ? 18.360 11.114 1.885 1.00 55.50 89 ARG A C 1
ATOM 674 O O . ARG A 1 89 ? 18.071 10.141 2.570 1.00 55.50 89 ARG A O 1
ATOM 681 N N . LEU A 1 90 ? 18.436 12.342 2.390 1.00 54.78 90 LEU A N 1
ATOM 682 C CA . LEU A 1 90 ? 17.915 12.661 3.714 1.00 54.78 90 LEU A CA 1
ATOM 683 C C . LEU A 1 90 ? 16.399 12.448 3.661 1.00 54.78 90 LEU A C 1
ATOM 685 O O . LEU A 1 90 ? 15.673 13.224 3.044 1.00 54.78 90 LEU A O 1
ATOM 689 N N . VAL A 1 91 ? 15.938 11.336 4.230 1.00 64.31 91 VAL A N 1
ATOM 690 C CA . VAL A 1 91 ? 14.515 11.019 4.333 1.00 64.31 91 VAL A CA 1
ATOM 691 C C . VAL A 1 91 ? 13.956 11.811 5.509 1.00 64.31 91 VAL A C 1
ATOM 693 O O . VAL A 1 91 ? 14.167 11.456 6.666 1.00 64.31 91 VAL A O 1
ATOM 696 N N . GLU A 1 92 ? 13.261 12.907 5.221 1.00 67.44 92 GLU A N 1
ATOM 697 C CA . GLU A 1 92 ? 12.508 13.646 6.232 1.00 67.44 92 GLU A CA 1
ATOM 698 C C . GLU A 1 92 ? 11.195 12.896 6.521 1.00 67.44 92 GLU A C 1
ATOM 700 O O . GLU A 1 92 ? 10.332 12.776 5.649 1.00 67.44 92 GLU A O 1
ATOM 705 N N . ILE A 1 93 ? 11.061 12.322 7.725 1.00 75.25 93 ILE A N 1
ATOM 706 C CA . ILE A 1 93 ? 9.873 11.541 8.103 1.00 75.25 93 ILE A CA 1
ATOM 707 C C . ILE A 1 93 ? 8.777 12.464 8.632 1.00 75.25 93 ILE A C 1
ATOM 709 O O . ILE A 1 93 ? 8.952 13.173 9.623 1.00 75.25 93 ILE A O 1
ATOM 713 N N . ASP A 1 94 ? 7.594 12.345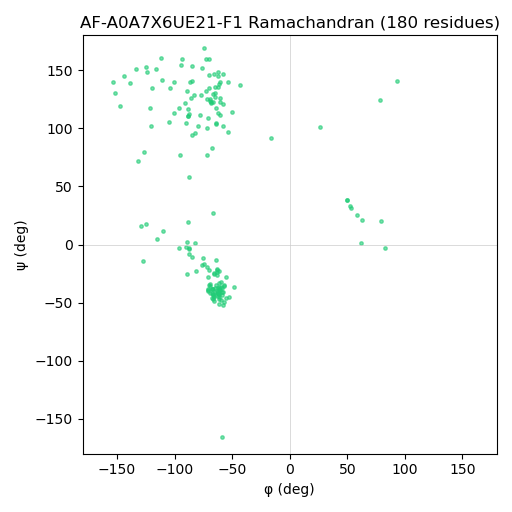 8.040 1.00 86.00 94 ASP A N 1
ATOM 714 C CA . ASP A 1 94 ? 6.359 12.902 8.576 1.00 86.00 94 ASP A CA 1
ATOM 715 C C . ASP A 1 94 ? 5.743 11.924 9.593 1.00 86.00 94 ASP A C 1
ATOM 717 O O . ASP A 1 94 ? 5.031 10.984 9.227 1.00 86.00 94 ASP A O 1
ATOM 721 N N . LEU A 1 95 ? 6.050 12.120 10.880 1.00 84.38 95 LEU A N 1
ATOM 722 C CA . LEU A 1 95 ? 5.588 11.227 11.953 1.00 84.38 95 LEU A CA 1
ATOM 723 C C . LEU A 1 95 ? 4.066 11.147 12.051 1.00 84.38 95 LEU A C 1
ATOM 725 O O . LEU A 1 95 ? 3.544 10.081 12.353 1.00 84.38 95 LEU A O 1
ATOM 729 N N . LYS A 1 96 ? 3.350 12.228 11.726 1.00 85.50 96 LYS A N 1
ATOM 730 C CA . LYS A 1 96 ? 1.882 12.236 11.756 1.00 85.50 96 LYS A CA 1
ATOM 731 C C . LYS A 1 96 ? 1.295 11.323 10.688 1.00 85.50 96 LYS A C 1
ATOM 733 O O . LYS A 1 96 ? 0.311 10.627 10.929 1.00 85.50 96 LYS A O 1
ATOM 738 N N . LYS A 1 97 ? 1.906 11.288 9.500 1.00 87.38 97 LYS A N 1
ATOM 739 C CA . LYS A 1 97 ? 1.511 10.323 8.462 1.00 87.38 97 LYS A CA 1
ATOM 740 C C . LYS A 1 97 ? 1.819 8.895 8.879 1.00 87.38 97 LYS A C 1
ATOM 742 O O . LYS A 1 97 ? 0.979 8.024 8.676 1.00 87.38 97 LYS A O 1
ATOM 747 N N . LEU A 1 98 ? 2.993 8.665 9.463 1.00 88.25 98 LEU A N 1
ATOM 748 C CA . LEU A 1 98 ? 3.393 7.337 9.921 1.00 88.25 98 LEU A CA 1
ATOM 749 C C . LEU A 1 98 ? 2.450 6.806 11.011 1.00 88.25 98 LEU A C 1
ATOM 751 O O . LEU A 1 98 ? 2.048 5.645 10.959 1.00 88.25 98 LEU A O 1
ATOM 755 N N . GLU A 1 99 ? 2.062 7.666 11.950 1.00 90.94 99 GLU A N 1
ATOM 756 C CA . GLU A 1 99 ? 1.088 7.388 13.005 1.00 90.94 99 GLU A CA 1
ATOM 757 C C . GLU A 1 99 ? -0.267 6.969 12.412 1.00 90.94 99 GLU A C 1
ATOM 759 O O . GLU A 1 99 ? -0.772 5.880 12.702 1.00 90.94 99 GLU A O 1
ATOM 764 N N . ALA A 1 100 ? -0.796 7.772 11.482 1.00 87.88 100 ALA A N 1
ATOM 765 C CA . ALA A 1 100 ? -2.062 7.494 10.809 1.00 87.88 100 ALA A CA 1
ATOM 766 C C . ALA A 1 100 ? -2.038 6.183 10.001 1.00 87.88 100 ALA A C 1
ATOM 768 O O . ALA A 1 100 ? -2.994 5.405 10.052 1.00 87.88 100 ALA A O 1
ATOM 769 N N . GLN A 1 101 ? -0.949 5.918 9.272 1.00 91.50 101 GLN A N 1
ATOM 770 C CA . GLN A 1 101 ? -0.791 4.705 8.462 1.00 91.50 101 GLN A CA 1
ATOM 771 C C . GLN A 1 101 ? -0.620 3.446 9.315 1.00 91.50 101 GLN A C 1
ATOM 773 O O . GLN A 1 101 ? -1.127 2.387 8.950 1.00 91.50 101 GLN A O 1
ATOM 778 N N . SER A 1 102 ? 0.057 3.566 10.457 1.00 93.31 102 SER A N 1
ATOM 779 C CA . SER A 1 102 ? 0.331 2.438 11.352 1.00 93.31 102 SER A CA 1
ATOM 780 C C . SER A 1 102 ? -0.784 2.196 12.372 1.00 93.31 102 SER A C 1
ATOM 782 O O . SER A 1 102 ? -0.699 1.235 13.131 1.00 93.31 102 SER A O 1
ATOM 784 N N . ARG A 1 103 ? -1.824 3.050 12.406 1.00 91.56 103 ARG A N 1
ATOM 785 C CA . ARG A 1 103 ? -2.907 3.026 13.411 1.00 91.56 103 ARG A CA 1
ATOM 786 C C . ARG A 1 103 ? -2.377 3.049 14.853 1.00 91.56 103 ARG A C 1
ATOM 788 O O . ARG A 1 103 ? -2.989 2.472 15.749 1.00 91.56 103 ARG A O 1
ATOM 795 N N . LEU A 1 104 ? -1.240 3.704 15.068 1.00 92.31 104 LEU A N 1
ATOM 796 C CA . LEU A 1 104 ? -0.678 3.931 16.397 1.00 92.31 104 LEU A CA 1
ATOM 797 C C . LEU A 1 104 ? -1.141 5.297 16.897 1.00 92.31 104 LEU A C 1
ATOM 799 O O . LEU A 1 104 ? -1.451 6.164 16.092 1.00 92.31 104 LEU A O 1
ATOM 803 N N . SER A 1 105 ? -1.200 5.479 18.210 1.00 89.50 105 SER A N 1
ATOM 804 C CA . SER A 1 105 ? -1.416 6.785 18.833 1.00 89.50 105 SER A CA 1
ATOM 805 C C . SER A 1 105 ? -0.230 7.076 19.738 1.00 89.50 105 SER A C 1
ATOM 807 O O . SER A 1 105 ? -0.005 6.312 20.680 1.00 89.50 105 SER A O 1
ATOM 809 N N . LEU A 1 106 ? 0.534 8.127 19.450 1.00 88.19 106 LEU A N 1
ATOM 810 C CA . LEU A 1 106 ? 1.728 8.478 20.223 1.00 88.19 106 LEU A CA 1
ATOM 811 C C . LEU A 1 106 ? 1.444 9.668 21.138 1.00 88.19 106 LEU A C 1
ATOM 813 O O . LEU A 1 106 ? 0.869 10.674 20.722 1.00 88.19 106 LEU A O 1
ATOM 817 N N . SER A 1 107 ? 1.873 9.579 22.396 1.00 92.69 107 SER A N 1
ATOM 818 C CA . SER A 1 107 ? 1.905 10.756 23.266 1.00 92.69 107 SER A CA 1
ATOM 819 C C . SER A 1 107 ? 3.001 11.744 22.821 1.00 92.69 107 SER A C 1
ATOM 821 O O . SER A 1 107 ? 3.957 11.339 22.153 1.00 92.69 107 SER A O 1
ATOM 823 N N . PRO A 1 108 ? 2.929 13.036 23.206 1.00 88.50 108 PRO A N 1
ATOM 824 C CA . PRO A 1 108 ? 3.941 14.027 22.816 1.00 88.50 108 PRO A CA 1
ATOM 825 C C . PRO A 1 108 ? 5.374 13.650 23.230 1.00 88.50 108 PRO A C 1
ATOM 827 O O . PRO A 1 108 ? 6.328 13.910 22.495 1.00 88.50 108 PRO A O 1
ATOM 830 N N . ASP A 1 109 ? 5.522 12.995 24.385 1.00 89.94 109 ASP A N 1
ATOM 831 C CA . ASP A 1 109 ? 6.818 12.528 24.888 1.00 89.94 109 ASP A CA 1
ATOM 832 C C . ASP A 1 109 ? 7.357 11.348 24.060 1.00 89.94 109 ASP A C 1
ATOM 834 O O . ASP A 1 109 ? 8.551 11.279 23.746 1.00 89.94 109 ASP A O 1
ATOM 838 N N . GLU A 1 110 ? 6.478 10.425 23.659 1.00 89.44 110 GLU A N 1
ATOM 839 C CA . GLU A 1 110 ? 6.830 9.298 22.791 1.00 89.44 110 GLU A CA 1
ATOM 840 C C . GLU A 1 110 ? 7.156 9.753 21.372 1.00 89.44 110 GLU A C 1
ATOM 842 O O . GLU A 1 110 ? 8.074 9.203 20.769 1.00 89.44 110 GLU A O 1
ATOM 847 N N . GLU A 1 111 ? 6.476 10.779 20.853 1.00 88.06 111 GLU A N 1
ATOM 848 C CA . GLU A 1 111 ? 6.758 11.339 19.531 1.00 88.06 111 GLU A CA 1
ATOM 849 C C . GLU A 1 111 ? 8.200 11.862 19.455 1.00 88.06 111 GLU A C 1
ATOM 851 O O . GLU A 1 111 ? 8.937 11.536 18.519 1.00 88.06 111 GLU A O 1
ATOM 856 N N . ALA A 1 112 ? 8.636 12.633 20.458 1.00 86.12 112 ALA A N 1
ATOM 857 C CA . ALA A 1 112 ? 9.992 13.176 20.505 1.00 86.12 112 ALA A CA 1
ATOM 858 C C . ALA A 1 112 ? 11.051 12.062 20.559 1.00 86.12 112 ALA A C 1
ATOM 860 O O . ALA A 1 112 ? 12.055 12.110 19.841 1.00 86.12 112 ALA A O 1
ATOM 861 N N . LYS A 1 113 ? 10.804 11.027 21.370 1.00 89.88 113 LYS A N 1
ATOM 862 C CA . LYS A 1 113 ? 11.695 9.868 21.489 1.00 89.88 113 LYS A CA 1
ATOM 863 C C . LYS A 1 113 ? 11.736 9.045 20.200 1.00 89.88 113 LYS A C 1
ATOM 865 O O . LYS A 1 113 ? 12.822 8.722 19.718 1.00 89.88 113 LYS A O 1
ATOM 870 N N . ALA A 1 114 ? 10.573 8.749 19.621 1.00 88.62 114 ALA A N 1
ATOM 871 C CA . ALA A 1 114 ? 10.443 7.999 18.378 1.00 88.62 114 ALA A CA 1
ATOM 872 C C . ALA A 1 114 ? 11.125 8.727 17.218 1.00 88.62 114 ALA A C 1
ATOM 874 O O . ALA A 1 114 ? 11.810 8.090 16.424 1.00 88.62 114 ALA A O 1
ATOM 875 N N . ARG A 1 115 ? 11.021 10.062 17.154 1.00 87.44 115 ARG A N 1
ATOM 876 C CA . ARG A 1 115 ? 11.718 10.874 16.146 1.00 87.44 115 ARG A CA 1
ATOM 877 C C . ARG A 1 115 ? 13.227 10.657 16.179 1.00 87.44 115 ARG A C 1
ATOM 879 O O . ARG A 1 115 ? 13.829 10.419 15.135 1.00 87.44 115 ARG A O 1
ATOM 886 N N . GLY A 1 116 ? 13.826 10.743 17.369 1.00 86.62 116 GLY A N 1
ATOM 887 C CA . GLY A 1 116 ? 15.264 10.538 17.549 1.00 86.62 116 GLY A CA 1
ATOM 888 C C . GLY A 1 116 ? 15.688 9.131 17.135 1.00 86.62 116 GLY A C 1
ATOM 889 O O . GLY A 1 116 ? 16.565 8.972 16.289 1.00 86.62 116 GLY A O 1
ATOM 890 N N . GLN A 1 117 ? 14.992 8.117 17.653 1.00 90.44 117 GLN A N 1
ATOM 891 C CA . GLN A 1 117 ? 15.296 6.710 17.376 1.00 90.44 117 GLN A CA 1
ATOM 892 C C . GLN A 1 117 ? 15.121 6.345 15.895 1.00 90.44 117 GLN A C 1
ATOM 894 O O . GLN A 1 117 ? 15.961 5.653 15.325 1.00 90.44 117 GLN A O 1
ATOM 899 N N . LEU A 1 118 ? 14.059 6.827 15.244 1.00 90.12 118 LEU A N 1
ATOM 900 C CA . LEU A 1 118 ? 13.826 6.583 13.820 1.00 90.12 118 LEU A CA 1
ATOM 901 C C . LEU A 1 118 ? 14.885 7.259 12.949 1.00 90.12 118 LEU A C 1
ATOM 903 O O . LEU A 1 118 ? 15.334 6.662 11.975 1.00 90.12 118 LEU A O 1
ATOM 907 N N . SER A 1 119 ? 15.325 8.466 13.311 1.00 86.50 119 SER A N 1
ATOM 908 C CA . SER A 1 119 ? 16.409 9.154 12.605 1.00 86.50 119 SER A CA 1
ATOM 909 C C . SER A 1 119 ? 17.718 8.358 12.664 1.00 86.50 119 SER A C 1
ATOM 911 O O . SER A 1 119 ? 18.364 8.145 11.638 1.00 86.50 119 SER A O 1
ATOM 913 N N . GLU A 1 120 ? 18.076 7.841 13.844 1.00 88.75 120 GLU A N 1
ATOM 914 C CA . GLU A 1 120 ? 19.257 6.987 14.023 1.00 88.75 120 GLU A CA 1
ATOM 915 C C . GLU A 1 120 ? 19.157 5.685 13.214 1.00 88.75 120 GLU A C 1
ATOM 917 O O . GLU A 1 120 ? 20.110 5.301 12.534 1.00 88.75 120 GLU A O 1
ATOM 922 N N . LEU A 1 121 ? 17.992 5.027 13.230 1.00 90.31 121 LEU A N 1
ATOM 923 C CA . LEU A 1 121 ? 17.753 3.799 12.467 1.00 90.31 121 LEU A CA 1
ATOM 924 C C . LEU A 1 121 ? 17.818 4.026 10.954 1.00 90.31 121 LEU A C 1
ATOM 926 O O . LEU A 1 121 ? 18.397 3.209 10.241 1.00 90.31 121 LEU A O 1
ATOM 930 N N . ILE A 1 122 ? 17.268 5.135 10.454 1.00 87.62 122 ILE A N 1
ATOM 931 C CA . ILE A 1 122 ? 17.372 5.492 9.035 1.00 87.62 122 ILE A CA 1
ATOM 932 C C . ILE A 1 122 ? 18.816 5.804 8.664 1.00 87.62 122 ILE A C 1
ATOM 934 O O . ILE A 1 122 ? 19.281 5.358 7.618 1.00 87.62 122 ILE A O 1
ATOM 938 N N . ALA A 1 123 ? 19.546 6.533 9.510 1.00 85.62 123 ALA A N 1
ATOM 939 C CA . ALA A 1 123 ? 20.955 6.815 9.268 1.00 85.62 123 ALA A CA 1
ATOM 940 C C . ALA A 1 123 ? 21.785 5.523 9.187 1.00 85.62 123 ALA A C 1
ATOM 942 O O . ALA A 1 123 ? 22.665 5.420 8.330 1.00 85.62 123 ALA A O 1
ATOM 943 N N . LEU A 1 124 ? 21.478 4.536 10.037 1.00 88.94 124 LEU A N 1
ATOM 944 C CA . LEU A 1 124 ? 22.079 3.205 9.991 1.00 88.94 124 LEU A CA 1
ATOM 945 C C . LEU A 1 124 ? 21.695 2.452 8.708 1.00 88.94 124 LEU A C 1
ATOM 947 O O . LEU A 1 124 ? 22.573 1.924 8.032 1.00 88.94 124 LEU A O 1
ATOM 951 N N . ALA A 1 125 ? 20.410 2.420 8.350 1.00 87.62 125 ALA A N 1
ATOM 952 C CA . ALA A 1 125 ? 19.927 1.746 7.145 1.00 87.62 125 ALA A CA 1
ATOM 953 C C . ALA A 1 125 ? 20.507 2.364 5.861 1.00 87.62 125 ALA A C 1
ATOM 955 O O . ALA A 1 125 ? 20.881 1.635 4.947 1.00 87.62 125 ALA A O 1
ATOM 956 N N . GLY A 1 126 ? 20.676 3.688 5.822 1.00 83.69 126 GLY A N 1
ATOM 957 C CA . GLY A 1 126 ? 21.305 4.406 4.711 1.00 83.69 126 GLY A CA 1
ATOM 958 C C . GLY A 1 126 ? 22.781 4.056 4.493 1.00 83.69 126 GLY A C 1
ATOM 959 O O . GLY A 1 126 ? 23.330 4.365 3.441 1.00 83.69 126 GLY A O 1
ATOM 960 N N . ALA A 1 127 ? 23.448 3.370 5.431 1.00 83.81 127 ALA A N 1
ATOM 961 C CA . ALA A 1 127 ? 24.776 2.807 5.174 1.00 83.81 127 ALA A CA 1
ATOM 962 C C . ALA A 1 127 ? 24.754 1.743 4.057 1.00 83.81 127 ALA A C 1
ATOM 964 O O . ALA A 1 127 ? 25.777 1.522 3.408 1.00 83.81 127 ALA A O 1
ATOM 965 N N . LEU A 1 128 ? 23.596 1.119 3.804 1.00 85.56 128 LEU A N 1
ATOM 966 C CA . LEU A 1 128 ? 23.404 0.156 2.719 1.00 85.56 128 LEU A CA 1
ATOM 967 C C . LEU A 1 128 ? 23.385 0.813 1.332 1.00 85.56 128 LEU A C 1
ATOM 969 O O . LEU A 1 128 ? 23.661 0.123 0.355 1.00 85.56 128 LEU A O 1
ATOM 973 N N . ASP A 1 129 ? 23.152 2.127 1.230 1.00 83.06 129 ASP A N 1
ATOM 974 C CA . ASP A 1 129 ? 23.183 2.851 -0.053 1.00 83.06 129 ASP A CA 1
ATOM 975 C C . ASP A 1 129 ? 24.577 2.827 -0.703 1.00 83.06 129 ASP A C 1
ATOM 977 O O . ASP A 1 129 ? 24.708 3.014 -1.911 1.00 83.06 129 ASP A O 1
ATOM 981 N N . ALA A 1 130 ? 25.631 2.588 0.087 1.00 85.38 130 ALA A N 1
ATOM 982 C CA . ALA A 1 130 ? 26.996 2.442 -0.412 1.00 85.38 130 ALA A CA 1
ATOM 983 C C . ALA A 1 130 ? 27.256 1.085 -1.097 1.00 85.38 130 ALA A C 1
ATOM 985 O O . ALA A 1 130 ? 28.309 0.908 -1.709 1.00 85.38 130 ALA A O 1
ATOM 986 N N . VAL A 1 131 ? 26.340 0.118 -0.972 1.00 87.38 131 VAL A N 1
ATOM 987 C CA . VAL A 1 131 ? 26.485 -1.225 -1.542 1.00 87.38 131 VAL A CA 1
ATOM 988 C C . VAL A 1 131 ? 25.870 -1.261 -2.940 1.00 87.38 131 VAL A C 1
ATOM 990 O O . VAL A 1 131 ? 24.675 -1.015 -3.116 1.00 87.38 131 VAL A O 1
ATOM 993 N N . ASP A 1 132 ? 26.679 -1.610 -3.942 1.00 86.00 132 ASP A N 1
ATOM 994 C CA . ASP A 1 132 ? 26.187 -1.808 -5.305 1.00 86.00 132 ASP A CA 1
ATOM 995 C C . ASP A 1 132 ? 25.294 -3.055 -5.380 1.00 86.00 132 ASP A C 1
ATOM 997 O O . ASP A 1 132 ? 25.687 -4.162 -5.013 1.00 86.00 132 ASP A O 1
ATOM 1001 N N . THR A 1 133 ? 24.062 -2.851 -5.838 1.00 87.00 133 THR A N 1
ATOM 1002 C CA . THR A 1 133 ? 23.030 -3.884 -5.990 1.00 87.00 133 THR A CA 1
ATOM 1003 C C . THR A 1 133 ? 22.412 -3.864 -7.391 1.00 87.00 133 THR A C 1
ATOM 1005 O O . THR A 1 133 ? 21.345 -4.440 -7.584 1.00 87.00 133 THR A O 1
ATOM 1008 N N . GLY A 1 134 ? 23.044 -3.205 -8.374 1.00 87.69 134 GLY A N 1
ATOM 1009 C CA . GLY A 1 134 ? 22.508 -3.072 -9.737 1.00 87.69 134 GLY A CA 1
ATOM 1010 C C . GLY A 1 134 ? 22.268 -4.415 -10.435 1.00 87.69 134 GLY A C 1
ATOM 1011 O O . GLY A 1 134 ? 21.221 -4.613 -11.049 1.00 87.69 134 GLY A O 1
ATOM 1012 N N . ASP A 1 135 ? 23.191 -5.360 -10.254 1.00 88.00 135 ASP A N 1
ATOM 1013 C CA . ASP A 1 135 ? 23.154 -6.675 -10.908 1.00 88.00 135 ASP A CA 1
ATOM 1014 C C . ASP A 1 135 ? 22.530 -7.783 -10.044 1.00 88.00 135 ASP A C 1
ATOM 1016 O O . ASP A 1 135 ? 22.408 -8.929 -10.482 1.00 88.00 135 ASP A O 1
ATOM 1020 N N . THR A 1 136 ? 22.142 -7.476 -8.801 1.00 86.62 136 THR A N 1
ATOM 1021 C CA . THR A 1 136 ? 21.593 -8.474 -7.873 1.00 86.62 136 THR A CA 1
ATOM 1022 C C . THR A 1 136 ? 20.070 -8.366 -7.824 1.00 86.62 136 THR A C 1
ATOM 1024 O O . THR A 1 136 ? 19.549 -7.363 -7.331 1.00 86.62 136 THR A O 1
ATOM 1027 N N . PRO A 1 137 ? 19.324 -9.380 -8.301 1.00 85.56 137 PRO A N 1
ATOM 1028 C CA . PRO A 1 137 ? 17.873 -9.360 -8.205 1.00 85.56 137 PRO A CA 1
ATOM 1029 C C . PRO A 1 137 ? 17.430 -9.417 -6.731 1.00 85.56 137 PRO A C 1
ATOM 1031 O O . PRO A 1 137 ? 18.083 -10.072 -5.914 1.00 85.56 137 PRO A O 1
ATOM 1034 N N . PRO A 1 138 ? 16.313 -8.764 -6.368 1.00 89.25 138 PRO A N 1
ATOM 1035 C CA . PRO A 1 138 ? 15.792 -8.815 -5.009 1.00 89.25 138 PRO A CA 1
ATOM 1036 C C . PRO A 1 138 ? 15.401 -10.246 -4.622 1.00 89.25 138 PRO A C 1
ATOM 1038 O O . PRO A 1 138 ? 14.748 -10.965 -5.380 1.00 89.25 138 PRO A O 1
ATOM 1041 N N . VAL A 1 139 ? 15.780 -10.647 -3.409 1.00 88.81 139 VAL A N 1
ATOM 1042 C CA . VAL A 1 139 ? 15.433 -11.954 -2.843 1.00 88.81 139 VAL A CA 1
ATOM 1043 C C . VAL A 1 139 ? 14.093 -11.839 -2.116 1.00 88.81 139 VAL A C 1
ATOM 1045 O O . VAL A 1 139 ? 14.002 -11.193 -1.077 1.00 88.81 139 VAL A O 1
ATOM 1048 N N . PHE A 1 140 ? 13.049 -12.469 -2.658 1.00 87.00 140 PHE A N 1
ATOM 1049 C CA . PHE A 1 140 ? 11.700 -12.470 -2.064 1.00 87.00 140 PHE A CA 1
ATOM 1050 C C . PHE A 1 140 ? 11.464 -13.623 -1.079 1.00 87.00 140 PHE A C 1
ATOM 1052 O O . PHE A 1 140 ? 10.615 -13.528 -0.198 1.00 87.00 140 PHE A O 1
ATOM 1059 N N . SER A 1 141 ? 12.203 -14.719 -1.239 1.00 87.19 141 SER A N 1
ATOM 1060 C CA . SER A 1 141 ? 12.141 -15.913 -0.398 1.00 87.19 141 SER A CA 1
ATOM 1061 C C . SER A 1 141 ? 13.546 -16.480 -0.249 1.00 87.19 141 SER A C 1
ATOM 1063 O O . SER A 1 141 ? 14.339 -16.422 -1.187 1.00 87.19 141 SER A O 1
ATOM 1065 N N . SER A 1 142 ? 13.855 -17.044 0.917 1.00 88.75 142 SER A N 1
ATOM 1066 C CA . SER A 1 142 ? 15.107 -17.775 1.142 1.00 88.75 142 SER A CA 1
ATOM 1067 C C . SER A 1 142 ? 15.119 -19.154 0.473 1.00 88.75 142 SER A C 1
ATOM 1069 O O . SER A 1 142 ? 16.183 -19.747 0.315 1.00 88.75 142 SER A O 1
ATOM 1071 N N . SER A 1 143 ? 13.947 -19.668 0.095 1.00 86.44 143 SER A N 1
ATOM 1072 C CA . SER A 1 143 ? 13.758 -20.947 -0.589 1.00 86.44 143 SER A CA 1
ATOM 1073 C C . SER A 1 143 ? 13.271 -20.758 -2.024 1.00 86.44 143 SER A C 1
ATOM 1075 O O . SER A 1 143 ? 12.691 -19.722 -2.363 1.00 86.44 143 SER A O 1
ATOM 1077 N N . ASP A 1 144 ? 13.455 -21.795 -2.846 1.00 81.56 144 ASP A N 1
ATOM 1078 C CA . ASP A 1 144 ? 12.954 -21.845 -4.220 1.00 81.56 144 ASP A CA 1
ATOM 1079 C C . ASP A 1 144 ? 11.432 -21.665 -4.248 1.00 81.56 144 ASP A C 1
ATOM 1081 O O . ASP A 1 144 ? 10.660 -22.589 -3.972 1.00 81.56 144 ASP A O 1
ATOM 1085 N N . ALA A 1 145 ? 10.993 -20.457 -4.593 1.00 81.31 145 ALA A N 1
ATOM 1086 C CA . ALA A 1 145 ? 9.583 -20.141 -4.700 1.00 81.31 145 ALA A CA 1
ATOM 1087 C C . ALA A 1 145 ? 8.977 -20.894 -5.892 1.00 81.31 145 ALA A C 1
ATOM 1089 O O . ALA A 1 145 ? 9.390 -20.736 -7.042 1.00 81.31 145 ALA A O 1
ATOM 1090 N N . ARG A 1 146 ? 7.967 -21.716 -5.616 1.00 85.75 146 ARG A N 1
ATOM 1091 C CA . ARG A 1 146 ? 7.092 -22.321 -6.623 1.00 85.75 146 ARG A CA 1
ATOM 1092 C C . ARG A 1 146 ? 5.660 -21.966 -6.273 1.00 85.75 146 ARG A C 1
ATOM 1094 O O . ARG A 1 146 ? 5.343 -21.775 -5.101 1.00 85.75 146 ARG A O 1
ATOM 1101 N N . ASN A 1 147 ? 4.792 -21.908 -7.275 1.00 88.25 147 ASN A N 1
ATOM 1102 C CA . ASN A 1 147 ? 3.369 -21.708 -7.028 1.00 88.25 147 ASN A CA 1
ATOM 1103 C C . ASN A 1 147 ? 2.830 -22.888 -6.214 1.00 88.25 147 ASN A C 1
ATOM 1105 O O . ASN A 1 147 ? 2.788 -24.021 -6.698 1.00 88.25 147 ASN A O 1
ATOM 1109 N N . ILE A 1 148 ? 2.439 -22.616 -4.970 1.00 86.38 148 ILE A N 1
ATOM 1110 C CA . ILE A 1 148 ? 1.762 -23.584 -4.113 1.00 86.38 148 ILE A CA 1
ATOM 1111 C C . ILE A 1 148 ? 0.270 -23.405 -4.356 1.00 86.38 148 ILE A C 1
ATOM 1113 O O . ILE A 1 148 ? -0.334 -22.429 -3.917 1.00 86.38 148 ILE A O 1
ATOM 1117 N N . HIS A 1 149 ? -0.317 -24.341 -5.092 1.00 89.12 149 HIS A N 1
ATOM 1118 C CA . HIS A 1 149 ? -1.758 -24.380 -5.287 1.00 89.12 149 HIS A CA 1
ATOM 1119 C C . HIS A 1 149 ? -2.402 -25.077 -4.094 1.00 89.12 149 HIS A C 1
ATOM 1121 O O . HIS A 1 149 ? -1.997 -26.179 -3.717 1.00 89.12 149 HIS A O 1
ATOM 1127 N N . LEU A 1 150 ? -3.405 -24.429 -3.503 1.00 87.44 150 LEU A N 1
ATOM 1128 C CA . LEU A 1 150 ? -4.246 -25.080 -2.513 1.00 87.44 150 LEU A CA 1
ATOM 1129 C C . LEU A 1 150 ? -5.011 -26.210 -3.215 1.00 87.44 150 LEU A C 1
ATOM 1131 O O . LEU A 1 150 ? -5.623 -25.991 -4.258 1.00 87.44 150 LEU A O 1
ATOM 1135 N N . THR A 1 151 ? -4.916 -27.419 -2.673 1.00 87.75 151 THR A N 1
ATOM 1136 C CA . THR A 1 151 ? -5.759 -28.545 -3.088 1.00 87.75 151 THR A CA 1
ATOM 1137 C C . THR A 1 151 ? -7.075 -28.472 -2.331 1.00 87.75 151 THR A C 1
ATOM 1139 O O . THR A 1 151 ? -7.111 -27.915 -1.233 1.00 87.75 151 THR A O 1
ATOM 1142 N N . ASP A 1 152 ? -8.151 -29.015 -2.897 1.00 86.94 152 ASP A N 1
ATOM 1143 C CA . ASP A 1 152 ? -9.410 -29.120 -2.163 1.00 86.94 152 ASP A CA 1
ATOM 1144 C C . ASP A 1 152 ? -9.188 -29.975 -0.911 1.00 86.94 152 ASP A C 1
ATOM 1146 O O . ASP A 1 152 ? -8.722 -31.117 -0.981 1.00 86.94 152 ASP A O 1
ATOM 1150 N N . ARG A 1 153 ? -9.492 -29.393 0.246 1.00 82.12 153 ARG A N 1
ATOM 1151 C CA . ARG A 1 153 ? -9.440 -30.055 1.548 1.00 82.12 153 ARG A CA 1
ATOM 1152 C C . ARG A 1 153 ? -10.836 -30.021 2.136 1.00 82.12 153 ARG A C 1
ATOM 1154 O O . ARG A 1 153 ? -11.481 -28.976 2.129 1.00 82.12 153 ARG A O 1
ATOM 1161 N N . ASP A 1 154 ? -11.272 -31.152 2.670 1.00 79.81 154 ASP A N 1
ATOM 1162 C CA . ASP A 1 154 ? -12.501 -31.242 3.459 1.00 79.81 154 ASP A CA 1
ATOM 1163 C C . ASP A 1 154 ? -12.179 -30.932 4.928 1.00 79.81 154 ASP A C 1
ATOM 1165 O O . ASP A 1 154 ? -12.292 -31.771 5.824 1.00 79.81 154 ASP A O 1
ATOM 1169 N N . ASP A 1 155 ? -11.635 -29.735 5.156 1.00 86.38 155 ASP A N 1
ATOM 1170 C CA . ASP A 1 155 ? -11.329 -29.268 6.501 1.00 86.38 155 ASP A CA 1
ATOM 1171 C C . ASP A 1 155 ? -12.637 -28.826 7.166 1.00 86.38 155 ASP A C 1
ATOM 1173 O O . ASP A 1 155 ? -13.400 -28.023 6.622 1.00 86.38 155 ASP A O 1
ATOM 1177 N N . ARG A 1 156 ? -12.903 -29.338 8.374 1.00 90.44 156 ARG A N 1
ATOM 1178 C CA . ARG A 1 156 ? -14.090 -28.936 9.134 1.00 90.44 156 ARG A CA 1
ATOM 1179 C C . ARG A 1 156 ? -14.020 -27.428 9.414 1.00 90.44 156 ARG A C 1
ATOM 1181 O O . ARG A 1 156 ? -13.038 -26.991 10.020 1.00 90.44 156 ARG A O 1
ATOM 1188 N N . PRO A 1 157 ? -15.053 -26.637 9.068 1.00 88.62 157 PRO A N 1
ATOM 1189 C CA . PRO A 1 157 ? -15.085 -25.236 9.449 1.00 88.62 157 PRO A CA 1
ATOM 1190 C C . PRO A 1 157 ? -15.116 -25.108 10.983 1.00 88.62 157 PRO A C 1
ATOM 1192 O O . PRO A 1 157 ? -15.727 -25.948 11.659 1.00 88.62 157 PRO A O 1
ATOM 1195 N N . PRO A 1 158 ? -14.464 -24.080 11.549 1.00 90.94 158 PRO A N 1
ATOM 1196 C CA . PRO A 1 158 ? -14.499 -23.842 12.985 1.00 90.94 158 PRO A CA 1
ATOM 1197 C C . PRO A 1 158 ? -15.931 -23.559 13.454 1.00 90.94 158 PRO A C 1
ATOM 1199 O O . PRO A 1 158 ? -16.745 -22.997 12.716 1.00 90.94 158 PRO A O 1
ATOM 1202 N N . THR A 1 159 ? -16.258 -23.953 14.685 1.00 92.75 159 THR A N 1
ATOM 1203 C CA . THR A 1 159 ? -17.565 -23.632 15.280 1.00 92.75 159 THR A CA 1
ATOM 1204 C C . THR A 1 159 ? -17.654 -22.156 15.646 1.00 92.75 159 THR A C 1
ATOM 1206 O O . THR A 1 159 ? -16.646 -21.483 15.843 1.00 92.75 159 THR A O 1
ATOM 1209 N N . ILE A 1 160 ? -18.881 -21.651 15.802 1.00 89.25 160 ILE A N 1
ATOM 1210 C CA . ILE A 1 160 ? -19.138 -20.283 16.280 1.00 89.25 160 ILE A CA 1
ATOM 1211 C C . ILE A 1 160 ? -18.397 -20.031 17.606 1.00 89.25 160 ILE A C 1
ATOM 1213 O O . ILE A 1 160 ? -17.680 -19.044 17.732 1.00 89.25 160 ILE A O 1
ATOM 1217 N N . GLU A 1 161 ? -18.466 -20.973 18.550 1.00 89.56 161 GLU A N 1
ATOM 1218 C CA . GLU A 1 161 ? -17.736 -20.896 19.825 1.00 89.56 161 GLU A CA 1
ATOM 1219 C C . GLU A 1 161 ? -16.206 -20.814 19.646 1.00 89.56 161 GLU A C 1
ATOM 1221 O O . GLU A 1 161 ? -15.524 -20.120 20.398 1.00 89.56 161 GLU A O 1
ATOM 1226 N N . GLU A 1 162 ? -15.641 -21.510 18.653 1.00 92.88 162 GLU A N 1
ATOM 1227 C CA . GLU A 1 162 ? -14.206 -21.454 18.342 1.00 92.88 162 GLU A CA 1
ATOM 1228 C C . GLU A 1 162 ? -13.805 -20.108 17.733 1.00 92.88 162 GLU A C 1
ATOM 1230 O O . GLU A 1 162 ? -12.745 -19.582 18.073 1.00 92.88 162 GLU A O 1
ATOM 1235 N N . ILE A 1 163 ? -14.659 -19.539 16.879 1.00 93.00 163 ILE A N 1
ATOM 1236 C CA . ILE A 1 163 ? -14.438 -18.243 16.226 1.00 93.00 163 ILE A CA 1
ATOM 1237 C C . ILE A 1 163 ? -14.435 -17.111 17.259 1.00 93.00 163 ILE A C 1
ATOM 1239 O O . ILE A 1 163 ? -13.547 -16.256 17.235 1.00 93.00 163 ILE A O 1
ATOM 1243 N N . PHE A 1 164 ? -15.397 -17.111 18.184 1.00 94.62 164 PHE A N 1
ATOM 1244 C CA . PHE A 1 164 ? -15.581 -16.008 19.129 1.00 94.62 164 PHE A CA 1
ATOM 1245 C C . PHE A 1 164 ? -14.806 -16.148 20.440 1.00 94.62 164 PHE A C 1
ATOM 1247 O O . PHE A 1 164 ? -14.778 -15.211 21.233 1.00 94.62 164 PHE A O 1
ATOM 1254 N N . ARG A 1 165 ? -14.080 -17.255 20.646 1.00 94.12 165 ARG A N 1
ATOM 1255 C CA . ARG A 1 165 ? -13.282 -17.502 21.862 1.00 94.12 165 ARG A CA 1
ATOM 1256 C C . ARG A 1 165 ? -12.381 -16.329 22.271 1.00 94.12 165 ARG A C 1
ATOM 1258 O O . ARG A 1 165 ? -12.199 -16.092 23.459 1.00 94.12 165 ARG A O 1
ATOM 1265 N N . ASN A 1 166 ? -11.807 -15.627 21.291 1.00 94.75 166 ASN A N 1
ATOM 1266 C CA . ASN A 1 166 ? -10.900 -14.493 21.502 1.00 94.75 166 ASN A CA 1
ATOM 1267 C C . ASN A 1 166 ? -11.516 -13.144 21.094 1.00 94.75 166 ASN A C 1
ATOM 1269 O O . ASN A 1 166 ? -10.793 -12.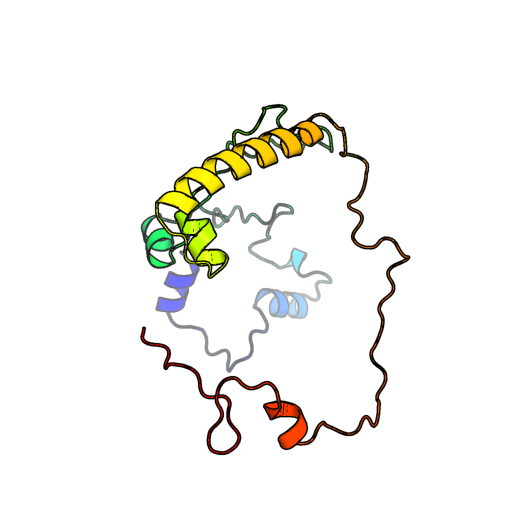155 20.968 1.00 94.75 166 ASN A O 1
ATOM 1273 N N . ALA A 1 167 ? -12.823 -13.093 20.831 1.00 94.19 167 ALA A N 1
ATOM 1274 C CA . ALA A 1 167 ? -13.491 -11.863 20.440 1.00 94.19 167 ALA A CA 1
ATOM 1275 C C . ALA A 1 167 ? -13.540 -10.891 21.632 1.00 94.19 167 ALA A C 1
ATOM 1277 O O . ALA A 1 167 ? -14.072 -11.254 22.680 1.00 94.19 167 ALA A O 1
ATOM 1278 N N . PRO A 1 168 ? -13.039 -9.647 21.497 1.00 93.75 168 PRO A N 1
ATOM 1279 C CA . PRO A 1 168 ? -13.128 -8.660 22.575 1.00 93.75 168 PRO A CA 1
ATOM 1280 C C . PRO A 1 168 ? -14.572 -8.318 22.964 1.00 93.75 168 PRO A C 1
ATOM 1282 O O . PRO A 1 168 ? -14.851 -8.021 24.122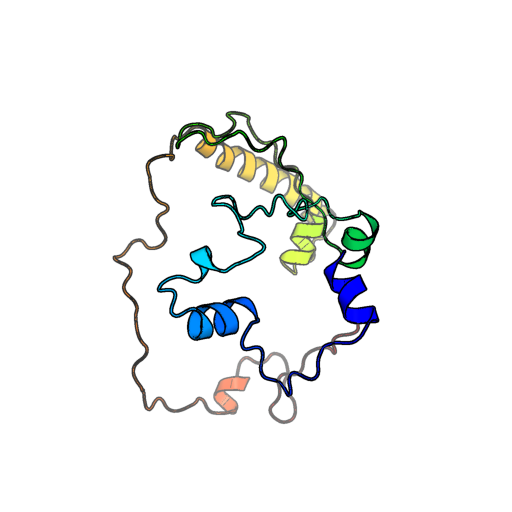 1.00 93.75 168 PRO A O 1
ATOM 1285 N N . ALA A 1 169 ? -15.485 -8.346 21.991 1.00 93.56 169 ALA A N 1
ATOM 1286 C CA . ALA A 1 169 ? -16.914 -8.188 22.196 1.00 93.56 169 ALA A CA 1
ATOM 1287 C C . ALA A 1 169 ? -17.681 -8.898 21.073 1.00 93.56 169 ALA A C 1
ATOM 1289 O O . ALA A 1 169 ? -17.301 -8.818 19.900 1.00 93.56 169 ALA A O 1
ATOM 1290 N N . GLU A 1 170 ? -18.781 -9.554 21.430 1.00 92.62 170 GLU A N 1
ATOM 1291 C CA . GLU A 1 170 ? -19.683 -10.223 20.494 1.00 92.62 170 GLU A CA 1
ATOM 1292 C C . GLU A 1 170 ? -21.145 -9.881 20.790 1.00 92.62 170 GLU A C 1
ATOM 1294 O O . GLU A 1 170 ? -21.520 -9.593 21.930 1.00 92.62 170 GLU A O 1
ATOM 1299 N N . ARG A 1 171 ? -21.985 -9.905 19.754 1.00 91.06 171 ARG A N 1
ATOM 1300 C CA . ARG A 1 171 ? -23.442 -9.836 19.894 1.00 91.06 171 ARG A CA 1
ATOM 1301 C C . ARG A 1 171 ? -24.104 -10.556 18.728 1.00 91.06 171 ARG A C 1
ATOM 1303 O O . ARG A 1 171 ? -23.754 -10.296 17.583 1.00 91.06 171 ARG A O 1
ATOM 1310 N N . ASP A 1 172 ? -25.057 -11.439 19.020 1.00 89.44 172 ASP A N 1
ATOM 1311 C CA . ASP A 1 172 ? -25.868 -12.15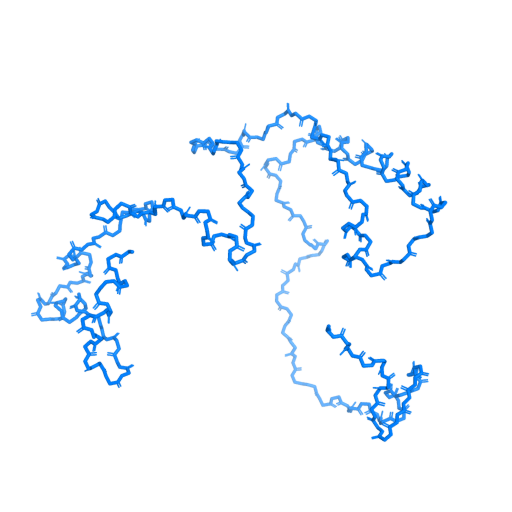5 18.023 1.00 89.44 172 ASP A CA 1
ATOM 1312 C C . ASP A 1 172 ? -25.045 -12.885 16.936 1.00 89.44 172 ASP A C 1
ATOM 1314 O O . ASP A 1 172 ? -25.462 -12.969 15.784 1.00 89.44 172 ASP A O 1
ATOM 1318 N N . GLY A 1 173 ? -23.859 -13.398 17.287 1.00 89.00 173 GLY A N 1
ATOM 1319 C CA . GLY A 1 173 ? -22.959 -14.068 16.339 1.00 89.00 173 GLY A CA 1
ATOM 1320 C C . GLY A 1 173 ? -22.136 -13.122 15.454 1.00 89.00 173 GLY A C 1
ATOM 1321 O O . GLY A 1 173 ? -21.652 -13.542 14.404 1.00 89.00 173 GLY A O 1
ATOM 1322 N N . PHE A 1 174 ? -21.965 -11.860 15.860 1.00 91.44 174 PHE A N 1
ATOM 1323 C CA . PHE A 1 174 ? -21.126 -10.868 15.184 1.00 91.44 174 PHE A CA 1
ATOM 1324 C C . PHE A 1 174 ? -20.073 -10.278 16.124 1.00 91.44 174 PHE A C 1
ATOM 1326 O O . PHE A 1 174 ? -20.326 -10.090 17.315 1.00 91.44 174 PHE A O 1
ATOM 1333 N N . PHE A 1 175 ? -18.914 -9.907 15.568 1.00 94.44 175 PHE A N 1
ATOM 1334 C CA . PHE A 1 175 ? -17.925 -9.093 16.275 1.00 94.44 175 PHE A CA 1
ATOM 1335 C C . PHE A 1 175 ? -18.472 -7.682 16.465 1.00 94.44 175 PHE A C 1
ATOM 1337 O O . PHE A 1 175 ? -18.830 -7.007 15.497 1.00 94.44 175 PHE A O 1
ATOM 1344 N N . LEU A 1 176 ? -18.523 -7.226 17.711 1.00 93.94 176 LEU A N 1
ATOM 1345 C CA . LEU A 1 176 ? -18.981 -5.883 18.022 1.00 93.94 176 LEU A CA 1
ATOM 1346 C C . LEU A 1 176 ? -17.797 -4.916 17.956 1.00 93.94 176 LEU A C 1
ATOM 1348 O O . LEU A 1 176 ? -16.892 -4.967 18.787 1.00 93.94 176 LEU A O 1
ATOM 1352 N N . VAL A 1 177 ? -17.826 -4.019 16.973 1.00 93.56 177 VAL A N 1
ATOM 1353 C CA . VAL A 1 177 ? -16.850 -2.934 16.814 1.00 93.56 177 VAL A CA 1
ATOM 1354 C C . VAL A 1 177 ? -17.541 -1.577 16.966 1.00 93.56 177 VAL A C 1
ATOM 1356 O O . VAL A 1 177 ? -18.733 -1.467 16.661 1.00 93.56 177 VAL A O 1
ATOM 1359 N N . PRO A 1 178 ? -16.832 -0.532 17.434 1.00 91.62 178 PRO A N 1
ATOM 1360 C CA . PRO A 1 178 ? -17.354 0.828 17.392 1.00 91.62 178 PRO A CA 1
ATOM 1361 C C . PRO A 1 178 ? -17.788 1.188 15.962 1.00 91.62 178 PRO A C 1
ATOM 1363 O O . PRO A 1 178 ? -17.096 0.811 15.011 1.00 91.62 178 PRO A O 1
ATOM 1366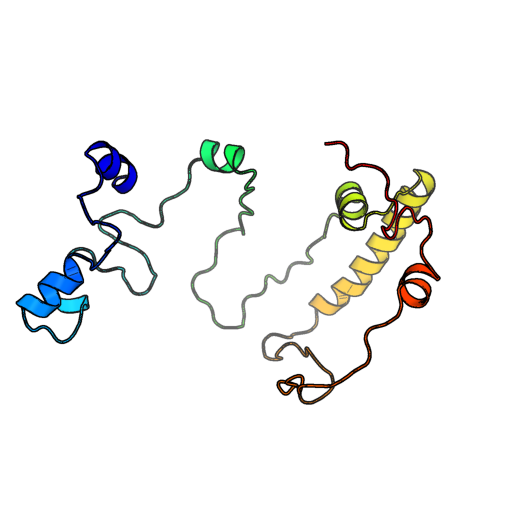 N N . PRO A 1 179 ? -18.922 1.887 15.785 1.00 89.94 179 PRO A N 1
ATOM 1367 C CA . PRO A 1 179 ? -19.379 2.274 14.459 1.00 89.94 179 PRO A CA 1
ATOM 1368 C C . PRO A 1 179 ? -18.335 3.167 13.788 1.00 89.94 179 PRO A C 1
ATOM 1370 O O . PRO A 1 179 ? -17.750 4.043 14.427 1.00 89.94 179 PRO A O 1
ATOM 1373 N N . VAL A 1 180 ? -18.116 2.950 12.492 1.00 86.06 180 VAL A N 1
ATOM 1374 C CA . VAL A 1 180 ? -17.302 3.853 11.679 1.00 86.06 180 VAL A CA 1
ATOM 1375 C C . VAL A 1 180 ? -18.109 5.134 11.503 1.00 86.06 180 VAL A C 1
ATOM 1377 O O . VAL A 1 180 ? -19.150 5.126 10.848 1.00 86.06 180 VAL A O 1
ATOM 1380 N N . VAL A 1 181 ? -17.671 6.204 12.157 1.00 72.06 181 VAL A N 1
ATOM 1381 C CA . VAL A 1 181 ? -18.217 7.548 11.959 1.00 72.06 181 VAL A CA 1
ATOM 1382 C C . VAL A 1 181 ? -17.303 8.238 10.951 1.00 72.06 181 VAL A C 1
ATOM 1384 O O . VAL A 1 181 ? -16.106 8.358 11.216 1.00 72.06 181 VAL A O 1
ATOM 1387 N N . GLU A 1 182 ? -17.853 8.596 9.790 1.00 53.94 182 GLU A N 1
ATOM 1388 C CA . GLU A 1 182 ? -17.177 9.405 8.761 1.00 53.94 182 GLU A CA 1
ATOM 1389 C C . GLU A 1 182 ? -17.191 10.897 9.114 1.00 53.94 182 GLU A C 1
ATOM 1391 O O . GLU A 1 182 ? -18.232 11.379 9.626 1.00 53.94 182 GLU A O 1
#

Nearest PDB structures (foldseek):
  3ip4-assembly1_C  TM=9.191E-01  e=5.377E-05  Staphylococcus aureus subsp. aureus Mu50
  2g5i-assembly1_C  TM=9.051E-01  e=2.444E-04  Staphylococcus aureus
  4wj3-assembly2_I  TM=8.878E-01  e=5.386E-04  Pseudomonas aeruginosa PAO1
  3al0-assembly1_C  TM=8.330E-01  e=1.448E-02  Thermotoga maritima MSB8

Solvent-accessible surface area (backbone atoms only — not comparable to full-atom values): 12539 Å² total; per-residue (Å²): 108,73,66,64,58,48,50,73,77,50,73,75,94,46,88,91,54,84,76,50,70,43,54,52,50,19,62,77,68,70,49,95,47,58,81,82,52,43,90,78,66,62,46,97,86,69,30,27,85,91,74,57,32,86,62,88,78,59,66,69,64,28,61,77,68,71,52,76,83,78,76,68,82,72,83,74,74,95,66,71,86,80,79,74,83,92,59,90,75,80,79,84,80,60,61,68,59,52,30,65,75,68,73,54,86,76,53,77,72,51,46,58,51,49,52,54,55,50,53,54,52,49,59,58,57,54,60,55,73,79,56,89,54,74,89,56,79,85,80,90,60,100,57,90,86,67,92,79,77,86,69,97,69,94,69,80,77,79,49,71,71,67,69,49,71,80,49,94,38,73,55,99,93,38,81,59,69,83,82,89,80,130